Protein AF-A0A933M6B6-F1 (afdb_monomer_lite)

pLDDT: mean 80.37, std 15.97, range [35.81, 98.38]

Foldseek 3Di:
DVVVLVVLVVCLVVLVVVLVVQLVVLVVQLVVLVVQCVPDPDPVSNVVSVVSNVVSVVSNVVSVVSNVVSVVCCVPVVVVDPPPPPPPVPPPPDPDDDDDDDDDDDDDDDDDDDDDDDDDDDDDDDDDDDDDDDDDDDDDDDDDPDDDPDDPPDPPPLLQQEAWDAPDDPDDDPPPFQKDATFRAADVVRHGSDDQFDDQQKWKWKKKWFQFPVVSHIDIAIFTDRGRMDGVVSPDPVVVCCVGGDQQKMKMKIFMWGHPHRVCVRVVNTHTSYDIHDIDIDHDD

Structure (mmCIF, N/CA/C/O backbone):
data_AF-A0A933M6B6-F1
#
_entry.id   AF-A0A933M6B6-F1
#
loop_
_atom_site.group_PDB
_atom_site.id
_atom_site.type_symbol
_atom_site.label_atom_id
_atom_site.label_alt_id
_atom_site.label_comp_id
_atom_site.label_asym_id
_atom_site.label_entity_id
_atom_site.label_seq_id
_atom_site.pdbx_PDB_ins_code
_atom_site.Cartn_x
_atom_site.Cartn_y
_atom_site.Cartn_z
_atom_site.occupancy
_atom_site.B_iso_or_equiv
_atom_site.auth_seq_id
_atom_site.auth_comp_id
_atom_site.auth_asym_id
_atom_site.auth_atom_id
_atom_site.pdbx_PDB_model_num
ATOM 1 N N . MET A 1 1 ? 35.478 -5.345 -21.598 1.00 73.50 1 MET A N 1
ATOM 2 C CA . MET A 1 1 ? 35.636 -4.203 -20.664 1.00 73.50 1 MET A CA 1
ATOM 3 C C . MET A 1 1 ? 35.251 -2.873 -21.314 1.00 73.50 1 MET A C 1
ATOM 5 O O . MET A 1 1 ? 34.474 -2.139 -20.723 1.00 73.50 1 MET A O 1
ATOM 9 N N . THR A 1 2 ? 35.700 -2.587 -22.540 1.00 84.88 2 THR A N 1
ATOM 10 C CA . THR A 1 2 ? 35.354 -1.367 -23.303 1.00 84.88 2 THR A CA 1
ATOM 11 C C . THR A 1 2 ? 33.848 -1.171 -23.528 1.00 84.88 2 THR A C 1
ATOM 13 O O . THR A 1 2 ? 33.350 -0.069 -23.333 1.00 84.88 2 THR A O 1
ATOM 16 N N . ALA A 1 3 ? 33.098 -2.240 -23.828 1.00 87.38 3 ALA A N 1
ATOM 17 C CA . ALA A 1 3 ? 31.638 -2.174 -23.983 1.00 87.38 3 ALA A CA 1
ATOM 18 C C . ALA A 1 3 ? 30.906 -1.683 -22.715 1.00 87.38 3 ALA A C 1
ATOM 20 O O . ALA A 1 3 ? 29.947 -0.923 -22.807 1.00 87.38 3 ALA A O 1
ATOM 21 N N . PHE A 1 4 ? 31.386 -2.065 -21.526 1.00 89.69 4 PHE A N 1
ATOM 22 C CA . PHE A 1 4 ? 30.813 -1.617 -20.254 1.00 89.69 4 PHE A CA 1
ATOM 23 C C . PHE A 1 4 ? 31.083 -0.128 -19.999 1.00 89.69 4 PHE A C 1
ATOM 25 O O . PHE A 1 4 ? 30.182 0.592 -19.584 1.00 89.69 4 PHE A O 1
ATOM 32 N N . LEU A 1 5 ? 32.297 0.350 -20.299 1.00 89.94 5 LEU A N 1
ATOM 33 C CA . LEU A 1 5 ? 32.640 1.773 -20.192 1.00 89.94 5 LEU A CA 1
ATOM 34 C C . LEU A 1 5 ? 31.850 2.625 -21.194 1.00 89.94 5 LEU A C 1
ATOM 36 O O . LEU A 1 5 ? 31.385 3.704 -20.841 1.00 89.94 5 LEU A O 1
ATOM 40 N N . SER A 1 6 ? 31.643 2.115 -22.411 1.00 90.25 6 SER A N 1
ATOM 41 C CA . SER A 1 6 ? 30.799 2.758 -23.423 1.00 90.25 6 SER A CA 1
ATOM 42 C C . SER A 1 6 ? 29.348 2.887 -22.944 1.00 90.25 6 SER A C 1
ATOM 44 O O . SER A 1 6 ? 28.781 3.978 -22.987 1.00 90.25 6 SER A O 1
ATOM 46 N N . ALA A 1 7 ? 28.778 1.818 -22.373 1.00 91.81 7 ALA A N 1
ATOM 47 C CA . ALA A 1 7 ? 27.444 1.860 -21.777 1.00 91.81 7 ALA A CA 1
ATOM 48 C C . ALA A 1 7 ? 27.367 2.839 -20.591 1.00 91.81 7 ALA A C 1
ATOM 50 O O . ALA A 1 7 ? 26.449 3.654 -20.527 1.00 91.81 7 ALA A O 1
ATOM 51 N N . LEU A 1 8 ? 28.343 2.810 -19.676 1.00 92.50 8 LEU A N 1
ATOM 52 C CA . LEU A 1 8 ? 28.397 3.751 -18.554 1.00 92.50 8 LEU A CA 1
ATOM 53 C C . LEU A 1 8 ? 28.450 5.204 -19.022 1.00 92.50 8 LEU A C 1
ATOM 55 O O . LEU A 1 8 ? 27.749 6.035 -18.455 1.00 92.50 8 LEU A O 1
ATOM 59 N N . ASN A 1 9 ? 29.236 5.511 -20.056 1.00 92.06 9 ASN A N 1
ATOM 60 C CA . ASN A 1 9 ? 29.319 6.861 -20.603 1.00 92.06 9 ASN A CA 1
ATOM 61 C C . ASN A 1 9 ? 27.996 7.280 -21.269 1.00 92.06 9 ASN A C 1
ATOM 63 O O . ASN A 1 9 ? 27.486 8.366 -21.001 1.00 92.06 9 ASN A O 1
ATOM 67 N N . ALA A 1 10 ? 27.381 6.389 -22.056 1.00 94.06 10 ALA A N 1
ATOM 68 C CA . ALA A 1 10 ? 26.087 6.637 -22.694 1.00 94.06 10 ALA A CA 1
ATOM 69 C C . ALA A 1 10 ? 24.967 6.928 -21.674 1.00 94.06 10 ALA A C 1
ATOM 71 O O . ALA A 1 10 ? 24.103 7.771 -21.918 1.00 94.06 10 ALA A O 1
ATOM 72 N N . PHE A 1 11 ? 24.999 6.271 -20.510 1.00 96.50 11 PHE A N 1
ATOM 73 C CA . PHE A 1 11 ? 24.016 6.465 -19.440 1.00 96.50 11 PHE A CA 1
ATOM 74 C C . PHE A 1 11 ? 24.463 7.428 -18.331 1.00 96.50 11 PHE A C 1
ATOM 76 O O . PHE A 1 11 ? 23.677 7.689 -17.420 1.00 96.50 11 PHE A O 1
ATOM 83 N N . ALA A 1 12 ? 25.668 8.004 -18.393 1.00 95.38 12 ALA A N 1
ATOM 84 C CA . ALA A 1 12 ? 26.211 8.833 -17.314 1.00 95.38 12 ALA A CA 1
ATOM 85 C C . ALA A 1 12 ? 25.295 10.021 -16.987 1.00 95.38 12 ALA A C 1
ATOM 87 O O . ALA A 1 12 ? 24.984 10.263 -15.821 1.00 95.38 12 ALA A O 1
ATOM 88 N N . ILE A 1 13 ? 24.790 10.710 -18.017 1.00 96.88 13 ILE A N 1
ATOM 89 C CA . ILE A 1 13 ? 23.869 11.841 -17.848 1.00 96.88 13 ILE A CA 1
ATOM 90 C C . ILE A 1 13 ? 22.571 11.428 -17.140 1.00 96.88 13 ILE A C 1
ATOM 92 O O . ILE A 1 13 ? 22.098 12.132 -16.249 1.00 96.88 13 ILE A O 1
ATOM 96 N N . TRP A 1 14 ? 22.030 10.254 -17.475 1.00 97.69 14 TRP A N 1
ATOM 97 C CA . TRP A 1 14 ? 20.815 9.717 -16.863 1.00 97.69 14 TRP A CA 1
ATOM 98 C C . TRP A 1 14 ? 21.043 9.303 -15.413 1.00 97.69 14 TRP A C 1
ATOM 100 O O . TRP A 1 14 ? 20.189 9.557 -14.566 1.00 97.69 14 TRP A O 1
ATOM 110 N N . ILE A 1 15 ? 22.208 8.726 -15.107 1.00 95.75 15 ILE A N 1
ATOM 111 C CA . ILE A 1 15 ? 22.590 8.376 -13.736 1.00 95.75 15 ILE A CA 1
ATOM 112 C C . ILE A 1 15 ? 22.743 9.640 -12.884 1.00 95.75 15 ILE A C 1
ATOM 114 O O . ILE A 1 15 ? 22.260 9.666 -11.754 1.00 95.75 15 ILE A O 1
ATOM 118 N N . TYR A 1 16 ? 23.347 10.708 -13.415 1.00 97.19 16 TYR A N 1
ATOM 119 C CA . TYR A 1 16 ? 23.451 11.977 -12.692 1.00 97.19 16 TYR A CA 1
ATOM 120 C C . TYR A 1 16 ? 22.081 12.608 -12.436 1.00 97.19 16 TYR A C 1
ATOM 122 O O . TYR A 1 16 ? 21.801 12.994 -11.302 1.00 97.19 16 TYR A O 1
ATOM 130 N N . LEU A 1 17 ? 21.201 12.657 -13.442 1.00 97.88 17 LEU A N 1
ATOM 131 C CA . LEU A 1 17 ? 19.835 13.164 -13.266 1.00 97.88 17 LEU A CA 1
ATOM 132 C C . LEU A 1 17 ? 19.050 12.337 -12.239 1.00 97.88 17 LEU A C 1
ATOM 134 O O . LEU A 1 17 ? 18.460 12.901 -11.317 1.00 97.88 17 LEU A O 1
ATOM 138 N N . GLY A 1 18 ? 19.093 11.006 -12.345 1.00 97.62 18 GLY A N 1
ATOM 139 C CA . GLY A 1 18 ? 18.448 10.105 -11.390 1.00 97.62 18 GLY A CA 1
ATOM 140 C C . GLY A 1 18 ? 18.999 10.258 -9.970 1.00 97.62 18 GLY A C 1
ATOM 141 O O . GLY A 1 18 ? 18.231 10.314 -9.011 1.00 97.62 18 GLY A O 1
ATOM 142 N N . GLY A 1 19 ? 20.318 10.405 -9.829 1.00 97.50 19 GLY A N 1
ATOM 143 C CA . GLY A 1 19 ? 20.978 10.628 -8.546 1.00 97.50 19 GLY A CA 1
ATOM 144 C C . GLY A 1 19 ? 20.586 11.956 -7.894 1.00 97.50 19 GLY A C 1
ATOM 145 O O . GLY A 1 19 ? 20.274 11.980 -6.706 1.00 97.50 19 GLY A O 1
ATOM 146 N N . VAL A 1 20 ? 20.516 13.049 -8.663 1.00 98.00 20 VAL A N 1
ATOM 147 C CA . VAL A 1 20 ? 20.046 14.353 -8.158 1.00 98.00 20 VAL A CA 1
ATOM 148 C C . VAL A 1 20 ? 18.591 14.268 -7.695 1.00 98.00 20 VAL A C 1
ATOM 150 O O . VAL A 1 20 ? 18.270 14.742 -6.605 1.00 98.00 20 VAL A O 1
ATOM 153 N N . ILE A 1 21 ? 17.715 13.616 -8.466 1.00 98.06 21 ILE A N 1
ATOM 154 C CA . ILE A 1 21 ? 16.312 13.405 -8.077 1.00 98.06 21 ILE A CA 1
ATOM 155 C C . ILE A 1 21 ? 16.221 12.591 -6.778 1.00 98.06 21 ILE A C 1
ATOM 157 O O . ILE A 1 21 ? 15.484 12.975 -5.868 1.00 98.06 21 ILE A O 1
ATOM 161 N N . ALA A 1 22 ? 16.998 11.511 -6.649 1.00 96.62 22 ALA A N 1
ATOM 162 C CA . ALA A 1 22 ? 17.042 10.697 -5.433 1.00 96.62 22 ALA A CA 1
ATOM 163 C C . ALA A 1 22 ? 17.509 11.504 -4.206 1.00 96.62 22 ALA A C 1
ATOM 165 O O . ALA A 1 22 ? 16.941 11.367 -3.121 1.00 96.62 22 ALA A O 1
ATOM 166 N N . ILE A 1 23 ? 18.495 12.392 -4.378 1.00 98.00 23 ILE A N 1
ATOM 167 C CA . ILE A 1 23 ? 18.968 13.295 -3.319 1.00 98.00 23 ILE A CA 1
ATOM 168 C C . ILE A 1 23 ? 17.868 14.285 -2.913 1.00 98.00 23 ILE A C 1
ATOM 170 O O . ILE A 1 23 ? 17.602 14.436 -1.722 1.00 98.00 23 ILE A O 1
ATOM 174 N N . LEU A 1 24 ? 17.189 14.926 -3.871 1.00 97.62 24 LEU A N 1
ATOM 175 C CA . LEU A 1 24 ? 16.085 15.852 -3.584 1.00 97.62 24 LEU A CA 1
ATOM 176 C C . LEU A 1 24 ? 14.927 15.157 -2.854 1.00 97.62 24 LEU A C 1
ATOM 178 O O . LEU A 1 24 ? 14.370 15.708 -1.902 1.00 97.62 24 LEU A O 1
ATOM 182 N N . PHE A 1 25 ? 14.601 13.928 -3.254 1.00 96.94 25 PHE A N 1
ATOM 183 C CA . PHE A 1 25 ? 13.604 13.106 -2.577 1.00 96.94 25 PHE A CA 1
ATOM 184 C C . PHE A 1 25 ? 14.013 12.781 -1.132 1.00 96.94 25 PHE A C 1
ATOM 186 O O . PHE A 1 25 ? 13.209 12.937 -0.211 1.00 96.94 25 PHE A O 1
ATOM 193 N N . GLY A 1 26 ? 15.277 12.415 -0.908 1.00 95.75 26 GLY A N 1
ATOM 194 C CA . GLY A 1 26 ? 15.816 12.193 0.433 1.00 95.75 26 GLY A CA 1
ATOM 195 C C . GLY A 1 26 ? 15.782 13.449 1.312 1.00 95.75 26 GLY A C 1
ATOM 196 O O . GLY A 1 26 ? 15.386 13.374 2.475 1.00 95.75 26 GLY A O 1
ATOM 197 N N . ILE A 1 27 ? 16.088 14.625 0.751 1.00 97.38 27 ILE A N 1
ATOM 198 C CA . ILE A 1 27 ? 15.971 15.914 1.455 1.00 97.38 27 ILE A CA 1
ATOM 199 C C . ILE A 1 27 ? 14.519 16.174 1.868 1.00 97.38 27 ILE A C 1
ATOM 201 O O . ILE A 1 27 ? 14.267 16.547 3.017 1.00 97.38 27 ILE A O 1
ATOM 205 N N . LYS A 1 28 ? 13.555 15.947 0.965 1.00 97.00 28 LYS A N 1
ATOM 206 C CA . LYS A 1 28 ? 12.127 16.073 1.285 1.00 97.00 28 LYS A CA 1
ATOM 207 C C . LYS A 1 28 ? 11.736 15.150 2.441 1.00 97.00 28 LYS A C 1
ATOM 209 O O . LYS A 1 28 ? 11.159 15.624 3.418 1.00 97.00 28 LYS A O 1
ATOM 214 N N . MET A 1 29 ? 12.104 13.869 2.373 1.00 95.75 29 MET A N 1
ATOM 215 C CA . MET A 1 29 ? 11.833 12.909 3.450 1.00 95.75 29 MET A CA 1
ATOM 216 C C . MET A 1 29 ? 12.451 13.340 4.784 1.00 95.75 29 MET A C 1
ATOM 218 O O . MET A 1 29 ? 11.823 13.194 5.833 1.00 95.75 29 MET A O 1
ATOM 222 N N . LEU A 1 30 ? 13.657 13.909 4.759 1.00 96.44 30 LEU A N 1
ATOM 223 C CA . LEU A 1 30 ? 14.330 14.399 5.957 1.00 96.44 30 LEU A CA 1
ATOM 224 C C . LEU A 1 30 ? 13.602 15.601 6.580 1.00 96.44 30 LEU A C 1
ATOM 226 O O . LEU A 1 30 ? 13.495 15.681 7.805 1.00 96.44 30 LEU A O 1
ATOM 230 N N . PHE A 1 31 ? 13.083 16.526 5.766 1.00 96.44 31 PHE A N 1
ATOM 231 C CA . PHE A 1 31 ? 12.261 17.633 6.262 1.00 96.44 31 PHE A CA 1
ATOM 232 C C . PHE A 1 31 ? 10.947 17.146 6.868 1.00 96.44 31 PHE A C 1
ATOM 234 O O . PHE A 1 31 ? 10.587 17.598 7.957 1.00 96.44 31 PHE A O 1
ATOM 241 N N . ASP A 1 32 ? 10.275 16.200 6.214 1.00 94.12 32 ASP A N 1
ATOM 242 C CA . ASP A 1 32 ? 9.026 15.617 6.705 1.00 94.12 32 ASP A CA 1
ATOM 243 C C . ASP A 1 32 ? 9.258 14.887 8.047 1.00 94.12 32 ASP A C 1
ATOM 245 O O . ASP A 1 32 ? 8.521 15.103 9.012 1.00 94.12 32 ASP A O 1
ATOM 249 N N . ALA A 1 33 ? 10.354 14.127 8.170 1.00 94.69 33 ALA A N 1
ATOM 250 C CA . ALA A 1 33 ? 10.749 13.471 9.418 1.00 94.69 33 ALA A CA 1
ATOM 251 C C . ALA A 1 33 ? 11.093 14.474 10.535 1.00 94.69 33 ALA A C 1
ATOM 253 O O . ALA A 1 33 ? 10.660 14.310 11.676 1.00 94.69 33 ALA A O 1
ATOM 254 N N . ARG A 1 34 ? 11.823 15.555 10.220 1.00 94.69 34 ARG A N 1
ATOM 255 C CA . ARG A 1 34 ? 12.141 16.621 11.189 1.00 94.69 34 ARG A CA 1
ATOM 256 C C . ARG A 1 34 ? 10.902 17.375 11.651 1.00 94.69 34 ARG A C 1
ATOM 258 O O . ARG A 1 34 ? 10.827 17.757 12.817 1.00 94.69 34 ARG A O 1
ATOM 265 N N . ARG A 1 35 ? 9.950 17.617 10.748 1.00 95.06 35 ARG A N 1
ATOM 266 C CA . ARG A 1 35 ? 8.682 18.262 11.087 1.00 95.06 35 ARG A CA 1
ATOM 267 C C . ARG A 1 35 ? 7.877 17.383 12.039 1.00 95.06 35 ARG A C 1
ATOM 269 O O . ARG A 1 35 ? 7.432 17.896 13.058 1.00 95.06 35 ARG A O 1
ATOM 276 N N . ALA A 1 36 ? 7.777 16.085 11.750 1.00 93.31 36 ALA A N 1
ATOM 277 C CA . ALA A 1 36 ? 7.112 15.123 12.625 1.00 93.31 36 ALA A CA 1
ATOM 278 C C . ALA A 1 36 ? 7.775 15.057 14.012 1.00 93.31 36 ALA A C 1
ATOM 280 O O . ALA A 1 36 ? 7.089 15.182 15.018 1.00 93.31 36 ALA A O 1
ATOM 281 N N . ALA A 1 37 ? 9.109 14.983 14.079 1.00 93.81 37 ALA A N 1
ATOM 282 C CA . ALA A 1 37 ? 9.840 14.920 15.347 1.00 93.81 37 ALA A CA 1
ATOM 283 C C . ALA A 1 37 ? 9.630 16.146 16.260 1.00 93.81 37 ALA A C 1
ATOM 285 O O . ALA A 1 37 ? 9.796 16.047 17.471 1.00 93.81 37 ALA A O 1
ATOM 286 N N . ARG A 1 38 ? 9.282 17.317 15.703 1.00 94.38 38 ARG A N 1
ATOM 287 C CA . ARG A 1 38 ? 8.992 18.531 16.491 1.00 94.38 38 ARG A CA 1
ATOM 288 C C . ARG A 1 38 ? 7.588 18.545 17.092 1.00 94.38 38 ARG A C 1
ATOM 290 O O . ARG A 1 38 ? 7.348 19.325 18.007 1.00 94.38 38 ARG A O 1
ATOM 297 N N . THR A 1 39 ? 6.666 17.750 16.558 1.00 95.31 39 THR A N 1
ATOM 298 C CA . THR A 1 39 ? 5.257 17.739 16.980 1.00 95.31 39 THR A CA 1
ATOM 299 C C . THR A 1 39 ? 4.907 16.573 17.902 1.00 95.31 39 THR A C 1
ATOM 301 O O . THR A 1 39 ? 3.807 16.546 18.440 1.00 95.31 39 THR A O 1
ATOM 304 N N . THR A 1 40 ? 5.815 15.617 18.092 1.00 94.25 40 THR A N 1
ATOM 305 C CA . THR A 1 40 ? 5.594 14.421 18.915 1.00 94.25 40 THR A CA 1
ATOM 306 C C . THR A 1 40 ? 6.008 14.666 20.365 1.00 94.25 40 THR A C 1
ATOM 308 O O . THR A 1 40 ? 7.128 15.110 20.614 1.00 94.25 40 THR A O 1
ATOM 311 N N . LEU A 1 41 ? 5.129 14.348 21.320 1.00 94.06 41 LEU A N 1
ATOM 312 C CA . LEU A 1 41 ? 5.410 14.447 22.763 1.00 94.06 41 LEU A CA 1
ATOM 313 C C . LEU A 1 41 ? 5.822 13.104 23.383 1.00 94.06 41 LEU A C 1
ATOM 315 O O . LEU A 1 41 ? 6.362 13.077 24.488 1.00 94.06 41 LEU A O 1
ATOM 319 N N . PHE A 1 42 ? 5.585 11.995 22.680 1.00 95.88 42 PHE A N 1
ATOM 320 C CA . PHE A 1 42 ? 5.896 10.656 23.163 1.00 95.88 42 PHE A CA 1
ATOM 321 C C . PHE A 1 42 ? 7.234 10.161 22.615 1.00 9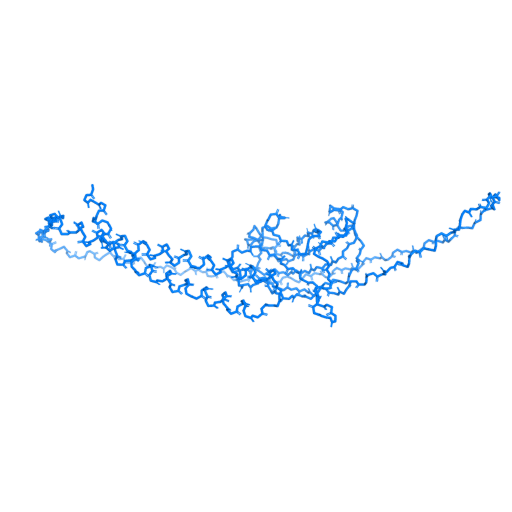5.88 42 PHE A C 1
ATOM 323 O O . PHE A 1 42 ? 7.498 10.222 21.414 1.00 95.88 42 PHE A O 1
ATOM 330 N N . THR A 1 43 ? 8.055 9.584 23.492 1.00 94.75 43 THR A N 1
ATOM 331 C CA . THR A 1 43 ? 9.364 9.016 23.133 1.00 94.75 43 THR A CA 1
ATOM 332 C C . THR A 1 43 ? 9.260 7.937 22.049 1.00 94.75 43 THR A C 1
ATOM 334 O O . THR A 1 43 ? 10.100 7.890 21.157 1.00 94.75 43 THR A O 1
ATOM 337 N N . LEU A 1 44 ? 8.197 7.121 22.059 1.00 94.12 44 LEU A N 1
ATOM 338 C CA . LEU A 1 44 ? 7.967 6.100 21.026 1.00 94.12 44 LEU A CA 1
ATOM 339 C C . LEU A 1 44 ? 7.765 6.699 19.626 1.00 94.12 44 LEU A C 1
ATOM 341 O O . LEU A 1 44 ? 8.252 6.159 18.635 1.00 94.12 44 LEU A O 1
ATOM 345 N N . GLU A 1 45 ? 7.080 7.837 19.525 1.00 88.94 45 GLU A N 1
ATOM 346 C CA . GLU A 1 45 ? 6.895 8.522 18.243 1.00 88.94 45 GLU A CA 1
ATOM 347 C C . GLU A 1 45 ? 8.198 9.180 17.769 1.00 88.94 45 GLU A C 1
ATOM 349 O O . GLU A 1 45 ? 8.482 9.219 16.569 1.00 88.94 45 GLU A O 1
ATOM 354 N N . GLN A 1 46 ? 9.026 9.637 18.713 1.00 91.94 46 GLN A N 1
ATOM 355 C CA . GLN A 1 46 ? 10.349 10.182 18.429 1.00 91.94 46 GLN A CA 1
ATOM 356 C C . GLN A 1 46 ? 11.297 9.115 17.856 1.00 91.94 46 GLN A C 1
ATOM 358 O O . GLN A 1 46 ? 12.032 9.409 16.910 1.00 91.94 46 GLN A O 1
ATOM 363 N N . GLU A 1 47 ? 11.252 7.877 18.362 1.00 92.50 47 GLU A N 1
ATOM 364 C CA . GLU A 1 47 ? 11.998 6.750 17.781 1.00 92.50 47 GLU A CA 1
ATOM 365 C C . GLU A 1 47 ? 11.513 6.409 16.368 1.00 92.50 47 GLU A C 1
ATOM 367 O O . GLU A 1 47 ? 12.313 6.173 15.462 1.00 92.50 47 GLU A O 1
ATOM 372 N N . GLN A 1 48 ? 10.202 6.458 16.121 1.00 93.06 48 GLN A N 1
ATOM 373 C CA . GLN A 1 48 ? 9.694 6.226 14.772 1.00 93.06 48 GLN A CA 1
ATOM 374 C C . GLN A 1 48 ? 10.122 7.338 13.796 1.00 93.06 48 GLN A C 1
ATOM 376 O O . GLN A 1 48 ? 10.424 7.070 12.629 1.00 93.06 48 GLN A O 1
ATOM 381 N N . ALA A 1 49 ? 10.158 8.593 14.249 1.00 91.94 49 ALA A N 1
ATOM 382 C CA . ALA A 1 49 ? 10.629 9.713 13.440 1.00 91.94 49 ALA A CA 1
ATOM 383 C C . ALA A 1 49 ? 12.138 9.622 13.142 1.00 91.94 49 ALA A C 1
ATOM 385 O O . ALA A 1 49 ? 12.561 9.970 12.034 1.00 91.94 49 ALA A O 1
ATOM 386 N N . SER A 1 50 ? 12.943 9.122 14.088 1.00 92.94 50 SER A N 1
ATOM 387 C CA . SER A 1 50 ? 14.385 8.940 13.895 1.00 92.94 50 SER A CA 1
ATOM 388 C C . SER A 1 50 ? 14.700 7.819 12.898 1.00 92.94 50 SER A C 1
ATOM 390 O O . SER A 1 50 ? 15.560 8.020 12.039 1.00 92.94 50 SER A O 1
ATOM 392 N N . ASP A 1 51 ? 13.949 6.709 12.904 1.00 95.62 51 ASP A N 1
ATOM 393 C CA . ASP A 1 51 ? 14.094 5.641 11.899 1.00 95.62 51 ASP A CA 1
ATOM 394 C C . ASP A 1 51 ? 13.828 6.167 10.478 1.00 95.62 51 ASP A C 1
ATOM 396 O O . ASP A 1 51 ? 14.600 5.925 9.546 1.00 95.62 51 ASP A O 1
ATOM 400 N N . ARG A 1 52 ? 12.776 6.981 10.302 1.00 93.50 52 ARG A N 1
ATOM 401 C CA . ARG A 1 52 ? 12.474 7.613 9.004 1.00 93.50 52 ARG A CA 1
ATOM 402 C C . ARG A 1 52 ? 13.588 8.557 8.551 1.00 93.50 52 ARG A C 1
ATOM 404 O O . ARG A 1 52 ? 13.957 8.544 7.376 1.00 93.50 52 ARG A O 1
ATOM 411 N N . ALA A 1 53 ? 14.139 9.352 9.468 1.00 94.62 53 ALA A N 1
ATOM 412 C CA . ALA A 1 53 ? 15.252 10.246 9.165 1.00 94.62 53 ALA A CA 1
ATOM 41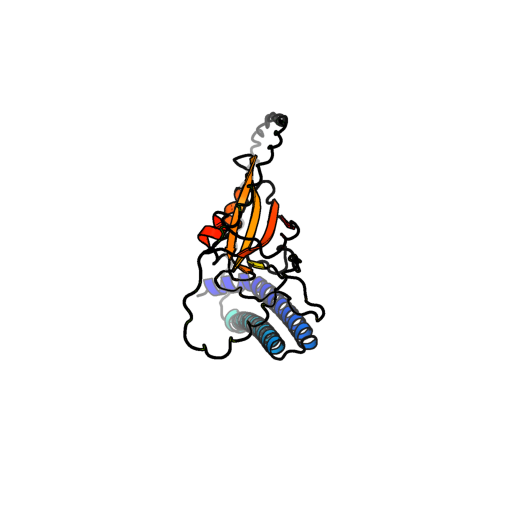3 C C . ALA A 1 53 ? 16.517 9.468 8.764 1.00 94.62 53 ALA A C 1
ATOM 415 O O . ALA A 1 53 ? 17.181 9.842 7.797 1.00 94.62 53 ALA A O 1
ATOM 416 N N . PHE A 1 54 ? 16.823 8.364 9.452 1.00 95.81 54 PHE A N 1
ATOM 417 C CA . PHE A 1 54 ? 17.968 7.515 9.127 1.00 95.81 54 PHE A CA 1
ATOM 418 C C . PHE A 1 54 ? 17.845 6.915 7.722 1.00 95.81 54 PHE A C 1
ATOM 420 O O . PHE A 1 54 ? 18.779 7.017 6.927 1.00 95.81 54 PHE A O 1
ATOM 427 N N . ARG A 1 55 ? 16.670 6.382 7.362 1.00 95.25 55 ARG A N 1
ATOM 428 C CA . ARG A 1 55 ? 16.413 5.868 6.004 1.00 95.25 55 ARG A CA 1
ATOM 429 C C . ARG A 1 55 ? 16.634 6.933 4.929 1.00 95.25 55 ARG A C 1
ATOM 431 O O . ARG A 1 55 ? 17.261 6.643 3.912 1.00 95.25 55 ARG A O 1
ATOM 438 N N . ALA A 1 56 ? 16.171 8.163 5.160 1.00 94.94 56 ALA A N 1
ATOM 439 C CA . ALA A 1 56 ? 16.379 9.272 4.229 1.00 94.94 56 ALA A CA 1
ATOM 440 C C . ALA A 1 56 ? 17.875 9.581 4.026 1.00 94.94 56 ALA A C 1
ATOM 442 O O . ALA A 1 56 ? 18.330 9.724 2.891 1.00 94.94 56 ALA A O 1
ATOM 443 N N . VAL A 1 57 ? 18.655 9.608 5.114 1.00 97.31 57 VAL A N 1
ATOM 444 C CA . VAL A 1 57 ? 20.112 9.816 5.064 1.00 97.31 57 VAL A CA 1
ATOM 445 C C . VAL A 1 57 ? 20.814 8.685 4.310 1.00 97.31 57 VAL A C 1
ATOM 447 O O . VAL A 1 57 ? 21.686 8.960 3.489 1.00 97.31 57 VAL A O 1
ATOM 450 N N . VAL A 1 58 ? 20.416 7.428 4.529 1.00 97.19 58 VAL A N 1
ATOM 451 C CA . VAL A 1 58 ? 20.986 6.271 3.818 1.00 97.19 58 VAL A CA 1
ATOM 452 C C . VAL A 1 58 ? 20.730 6.365 2.312 1.00 97.19 58 VAL A C 1
ATOM 454 O O . VAL A 1 58 ? 21.661 6.172 1.532 1.00 97.19 58 VAL A O 1
ATOM 457 N N . VAL A 1 59 ? 19.511 6.718 1.886 1.00 94.00 59 VAL A N 1
ATOM 458 C CA . VAL A 1 59 ? 19.178 6.889 0.459 1.00 94.00 59 VAL A CA 1
ATOM 459 C C . VAL A 1 59 ? 20.002 8.014 -0.174 1.00 94.00 59 VAL A C 1
ATOM 461 O O . VAL A 1 59 ? 20.586 7.816 -1.240 1.00 94.00 59 VAL A O 1
ATOM 464 N N . MET A 1 60 ? 20.112 9.169 0.493 1.00 97.88 60 MET A N 1
ATOM 465 C CA . MET A 1 60 ? 20.950 10.280 0.019 1.00 97.88 60 MET A CA 1
ATOM 466 C C . MET A 1 60 ? 22.426 9.880 -0.079 1.00 97.88 60 MET A C 1
ATOM 468 O O . MET A 1 60 ? 23.089 10.191 -1.072 1.00 97.88 60 MET A O 1
ATOM 472 N N . GLY A 1 61 ? 22.940 9.179 0.935 1.00 97.69 61 GLY A N 1
ATOM 473 C CA . GLY A 1 61 ? 24.318 8.699 0.976 1.00 97.69 61 GLY A CA 1
ATOM 474 C C . GLY A 1 61 ? 24.615 7.730 -0.163 1.00 97.69 61 GLY A C 1
ATOM 475 O O . GLY A 1 61 ? 25.588 7.923 -0.889 1.00 97.69 61 GLY A O 1
ATOM 476 N N . LEU A 1 62 ? 23.740 6.746 -0.385 1.00 98.06 62 LEU A N 1
ATOM 477 C CA . LEU A 1 62 ? 23.882 5.775 -1.469 1.00 98.06 62 LEU A CA 1
ATOM 478 C C . LEU A 1 62 ? 23.872 6.456 -2.845 1.00 98.06 62 LEU A C 1
ATOM 480 O O . LEU A 1 62 ? 24.753 6.197 -3.663 1.00 98.06 62 LEU A O 1
ATOM 484 N N . ALA A 1 63 ? 22.921 7.364 -3.089 1.00 97.25 63 ALA A N 1
ATOM 485 C CA . ALA A 1 63 ? 22.855 8.119 -4.339 1.00 97.25 63 ALA A CA 1
ATOM 486 C C . ALA A 1 63 ? 24.130 8.949 -4.572 1.00 97.25 63 ALA A C 1
ATOM 488 O O . ALA A 1 63 ? 24.675 8.954 -5.676 1.00 97.25 63 ALA A O 1
ATOM 489 N N . THR A 1 64 ? 24.652 9.586 -3.520 1.00 98.25 64 THR A N 1
ATOM 490 C CA . THR A 1 64 ? 25.899 10.364 -3.580 1.00 98.25 64 THR A CA 1
ATOM 491 C C . THR A 1 64 ? 27.098 9.480 -3.918 1.00 98.25 64 THR A C 1
ATOM 493 O O . THR A 1 64 ? 27.902 9.843 -4.774 1.00 98.25 64 THR A O 1
ATOM 496 N N . VAL A 1 65 ? 27.205 8.300 -3.298 1.00 98.38 65 VAL A N 1
ATOM 497 C CA . VAL A 1 65 ? 28.277 7.331 -3.578 1.00 98.38 65 VAL A CA 1
ATOM 498 C C . VAL A 1 65 ? 28.212 6.838 -5.024 1.00 98.38 65 VAL A C 1
ATOM 500 O O . VAL A 1 65 ? 29.247 6.767 -5.680 1.00 98.38 65 VAL A O 1
ATOM 503 N N . ILE A 1 66 ? 27.017 6.553 -5.551 1.00 97.81 66 ILE A N 1
ATOM 504 C CA . ILE A 1 66 ? 26.840 6.128 -6.949 1.00 97.81 66 ILE A CA 1
ATOM 505 C C . ILE A 1 66 ? 27.285 7.233 -7.915 1.00 97.81 66 ILE A C 1
ATOM 507 O O . ILE A 1 66 ? 28.057 6.965 -8.836 1.00 97.81 66 ILE A O 1
ATOM 511 N N . ILE A 1 67 ? 26.852 8.480 -7.691 1.00 97.94 67 ILE A N 1
ATOM 512 C CA . ILE A 1 67 ? 27.264 9.630 -8.510 1.00 97.94 67 ILE A CA 1
ATOM 513 C C . ILE A 1 67 ? 28.785 9.807 -8.462 1.00 97.94 67 ILE A C 1
ATOM 515 O O . ILE A 1 67 ? 29.419 9.945 -9.508 1.00 97.94 67 ILE A O 1
ATOM 519 N N . ALA A 1 68 ? 29.378 9.759 -7.266 1.00 97.88 68 ALA A N 1
ATOM 520 C CA . ALA A 1 68 ? 30.818 9.900 -7.076 1.00 97.88 68 ALA A CA 1
ATOM 521 C C . ALA A 1 68 ? 31.607 8.771 -7.757 1.00 97.88 68 ALA A C 1
ATOM 523 O O . ALA A 1 68 ? 32.643 9.034 -8.364 1.00 97.88 68 ALA A O 1
ATOM 524 N N . ALA A 1 69 ? 31.109 7.532 -7.711 1.00 97.44 69 ALA A N 1
ATOM 525 C CA . ALA A 1 69 ? 31.732 6.395 -8.378 1.00 97.44 69 ALA A CA 1
ATOM 526 C C . ALA A 1 69 ? 31.728 6.558 -9.906 1.00 97.44 69 ALA A C 1
ATOM 528 O O . ALA A 1 69 ? 32.770 6.394 -10.538 1.00 97.44 69 ALA A O 1
ATOM 529 N N . VAL A 1 70 ? 30.592 6.936 -10.505 1.00 96.75 70 VAL A N 1
ATOM 530 C CA . VAL A 1 70 ? 30.494 7.173 -11.958 1.00 96.75 70 VAL A CA 1
ATOM 531 C C . VAL A 1 70 ? 31.372 8.349 -12.385 1.00 96.75 70 VAL A C 1
ATOM 533 O O . VAL A 1 70 ? 32.102 8.244 -13.371 1.00 96.75 70 VAL A O 1
ATOM 536 N N . ALA A 1 71 ? 31.365 9.441 -11.617 1.00 96.94 71 ALA A N 1
ATOM 537 C CA . ALA A 1 71 ? 32.227 10.591 -11.868 1.00 96.94 71 ALA A CA 1
ATOM 538 C C . ALA A 1 71 ? 33.715 10.221 -11.775 1.00 96.94 71 ALA A C 1
ATOM 540 O O . ALA A 1 71 ? 34.493 10.593 -12.650 1.00 96.94 71 ALA A O 1
ATOM 541 N N . GLY A 1 72 ? 34.103 9.437 -10.765 1.00 96.88 72 GLY A N 1
ATOM 542 C CA . GLY A 1 72 ? 35.467 8.941 -10.598 1.00 96.88 72 GLY A CA 1
ATOM 543 C C . GLY A 1 72 ? 35.906 8.041 -11.753 1.00 96.88 72 GLY A C 1
ATOM 544 O O . GLY A 1 72 ? 36.976 8.251 -12.318 1.00 96.88 72 GLY A O 1
ATOM 545 N N . ILE A 1 73 ? 35.069 7.085 -12.168 1.00 95.62 73 ILE A N 1
ATOM 546 C CA . ILE A 1 73 ? 35.364 6.226 -13.324 1.00 95.62 73 ILE A CA 1
ATOM 547 C C . ILE A 1 73 ? 35.558 7.081 -14.582 1.00 95.62 73 ILE A C 1
ATOM 549 O O . ILE A 1 73 ? 36.555 6.917 -15.280 1.00 95.62 73 ILE A O 1
ATOM 553 N N . ASN A 1 74 ? 34.670 8.038 -14.851 1.00 93.06 74 ASN A N 1
ATOM 554 C CA . ASN A 1 74 ? 34.792 8.905 -16.024 1.00 93.06 74 ASN A CA 1
ATOM 555 C C . ASN A 1 74 ? 36.046 9.794 -15.975 1.00 93.06 74 ASN A C 1
ATOM 557 O O . ASN A 1 74 ? 36.709 9.961 -16.997 1.00 93.06 74 ASN A O 1
ATOM 561 N N . ALA A 1 75 ? 36.407 10.318 -14.801 1.00 95.81 75 ALA A N 1
ATOM 562 C CA . ALA A 1 75 ? 37.565 11.192 -14.632 1.00 95.81 75 ALA A CA 1
ATOM 563 C C . ALA A 1 75 ? 38.908 10.448 -14.734 1.00 95.81 75 ALA A C 1
ATOM 565 O O . ALA A 1 75 ? 39.845 10.962 -15.339 1.00 95.81 75 ALA A O 1
ATOM 566 N N . PHE A 1 76 ? 39.013 9.247 -14.155 1.00 97.00 76 PHE A N 1
ATOM 567 C CA . PHE A 1 76 ? 40.280 8.509 -14.073 1.00 97.00 76 PHE A CA 1
ATOM 568 C C . PHE A 1 76 ? 40.447 7.444 -15.162 1.00 97.00 76 PHE A C 1
ATOM 570 O O . PHE A 1 76 ? 41.567 7.170 -15.588 1.00 97.00 76 PHE A O 1
ATOM 577 N N . VAL A 1 77 ? 39.357 6.830 -15.627 1.00 94.62 77 VAL A N 1
ATOM 578 C CA . VAL A 1 77 ? 39.406 5.780 -16.658 1.00 94.62 77 VAL A CA 1
ATOM 579 C C . VAL A 1 77 ? 39.200 6.374 -18.046 1.00 94.62 77 VAL A C 1
ATOM 581 O O . VAL A 1 77 ? 39.898 5.970 -18.969 1.00 94.62 77 VAL A O 1
ATOM 584 N N . GLY A 1 78 ? 38.309 7.362 -18.188 1.00 90.38 78 GLY A N 1
ATOM 585 C CA . GLY A 1 78 ? 37.968 7.985 -19.472 1.00 90.38 78 GLY A CA 1
ATOM 586 C C . GLY A 1 78 ? 39.180 8.410 -20.316 1.00 90.38 78 GLY A C 1
ATOM 587 O O . GLY A 1 78 ? 39.263 7.986 -21.466 1.00 90.38 78 GLY A O 1
ATOM 588 N N . PRO A 1 79 ? 40.160 9.151 -19.762 1.00 92.69 79 PRO A N 1
ATOM 589 C CA . PRO A 1 79 ? 41.344 9.580 -20.515 1.00 92.69 79 PRO A CA 1
ATOM 590 C C . PRO A 1 79 ? 42.257 8.437 -20.983 1.00 92.69 79 PRO A C 1
ATOM 592 O O . PRO A 1 79 ? 43.021 8.612 -21.926 1.00 92.69 79 PRO A O 1
ATOM 595 N N . ASN A 1 80 ? 42.200 7.279 -20.320 1.00 93.00 80 ASN A N 1
ATOM 596 C CA . ASN A 1 80 ? 43.054 6.125 -20.613 1.00 93.00 80 ASN A CA 1
ATOM 597 C C . ASN A 1 80 ? 42.435 5.167 -21.641 1.00 93.00 80 ASN A C 1
ATOM 599 O O . ASN A 1 80 ? 43.087 4.208 -22.053 1.00 93.00 80 ASN A O 1
ATOM 603 N N . VAL A 1 81 ? 41.181 5.388 -22.043 1.00 90.25 81 VAL A N 1
ATOM 604 C CA . VAL A 1 81 ? 40.523 4.588 -23.078 1.00 90.25 81 VAL A CA 1
ATOM 605 C C . VAL A 1 81 ? 40.853 5.211 -24.437 1.00 90.25 81 VAL A C 1
ATOM 607 O O . VAL A 1 81 ? 40.481 6.363 -24.666 1.00 90.25 81 VAL A O 1
ATOM 610 N N . PRO A 1 82 ? 41.531 4.487 -25.352 1.00 89.75 82 PRO A N 1
ATOM 611 C CA . PRO A 1 82 ? 41.731 4.959 -26.716 1.00 89.75 82 PRO A CA 1
ATOM 612 C C . PRO A 1 82 ? 40.381 5.322 -27.330 1.00 89.75 82 PRO A C 1
ATOM 614 O O . PRO A 1 82 ? 39.417 4.566 -27.172 1.00 89.75 82 PRO A O 1
ATOM 617 N N . ALA A 1 83 ? 40.302 6.473 -28.004 1.00 82.75 83 ALA A N 1
ATOM 618 C CA . ALA A 1 83 ? 39.090 6.862 -28.711 1.00 82.75 83 ALA A CA 1
ATOM 619 C C . ALA A 1 83 ? 38.673 5.701 -29.623 1.00 82.75 83 ALA A C 1
ATOM 621 O O . ALA A 1 83 ? 39.487 5.223 -30.414 1.00 82.75 83 ALA A O 1
ATOM 622 N N . GLN A 1 84 ? 37.438 5.209 -29.472 1.00 79.25 84 GLN A N 1
ATOM 623 C CA . GLN A 1 84 ? 36.918 4.252 -30.441 1.00 79.25 84 GLN A CA 1
ATOM 624 C C . GLN A 1 84 ? 36.953 4.951 -31.793 1.00 79.25 84 GLN A C 1
ATOM 626 O O . GLN A 1 84 ? 36.451 6.069 -31.911 1.00 79.25 84 GLN A O 1
ATOM 631 N N . GLU A 1 85 ? 37.581 4.311 -32.777 1.00 82.19 85 GLU A N 1
ATOM 632 C CA . GLU A 1 85 ? 37.450 4.717 -34.166 1.00 82.19 85 GLU A CA 1
ATOM 633 C C . GLU A 1 85 ? 35.952 4.722 -34.454 1.00 82.19 85 GLU A C 1
ATOM 635 O O . GLU A 1 85 ? 35.299 3.678 -34.482 1.00 82.19 85 GLU A O 1
ATOM 640 N N . SER A 1 86 ? 35.371 5.918 -34.516 1.00 70.44 86 SER A N 1
ATOM 641 C CA . SER A 1 86 ? 34.006 6.087 -34.966 1.00 70.44 86 SER A CA 1
ATOM 642 C C . SER A 1 86 ? 33.992 5.485 -36.360 1.00 70.44 86 SER A C 1
ATOM 644 O O . SER A 1 86 ? 34.675 6.022 -37.233 1.00 70.44 86 SER A O 1
ATOM 646 N N . ASP A 1 87 ? 33.254 4.392 -36.567 1.00 68.56 87 ASP A N 1
ATOM 647 C CA . ASP A 1 87 ? 32.883 3.952 -37.907 1.00 68.56 87 ASP A CA 1
ATOM 648 C C . ASP A 1 87 ? 32.089 5.110 -38.513 1.00 68.56 87 ASP A C 1
ATOM 650 O O . ASP A 1 87 ? 30.869 5.229 -38.365 1.00 68.56 87 ASP A O 1
ATOM 654 N N . THR A 1 88 ? 32.804 6.049 -39.125 1.00 69.56 88 THR A N 1
ATOM 655 C CA . THR A 1 88 ? 32.245 7.070 -39.981 1.00 69.56 88 THR A CA 1
ATOM 656 C C . THR A 1 88 ? 31.703 6.301 -41.163 1.00 69.56 88 THR A C 1
ATOM 658 O O . THR A 1 88 ? 32.402 6.057 -42.144 1.00 69.56 88 THR A O 1
ATOM 661 N N . LEU A 1 89 ? 30.447 5.861 -41.027 1.00 66.31 89 LEU A N 1
ATOM 662 C CA . LEU A 1 89 ? 29.653 5.325 -42.115 1.00 66.31 89 LEU A CA 1
ATOM 663 C C . LEU A 1 89 ? 29.783 6.335 -43.242 1.00 66.31 89 LEU A C 1
ATOM 665 O O . LEU A 1 89 ? 29.205 7.423 -43.200 1.00 66.31 89 LEU A O 1
ATOM 669 N N . THR A 1 90 ? 30.628 6.001 -44.212 1.00 78.94 90 THR A N 1
ATOM 670 C CA . THR A 1 90 ? 30.780 6.808 -45.407 1.00 78.94 90 THR A CA 1
ATOM 671 C C . THR A 1 90 ? 29.381 6.827 -46.002 1.00 78.94 90 THR A C 1
ATOM 673 O O . THR A 1 90 ? 28.833 5.737 -46.203 1.00 78.94 90 THR A O 1
ATOM 676 N N . PRO A 1 91 ? 28.744 8.003 -46.165 1.00 70.25 91 PRO A N 1
ATOM 677 C CA . PRO A 1 91 ? 27.350 8.073 -46.562 1.00 70.25 91 PRO A CA 1
ATOM 678 C C . PRO A 1 91 ? 27.204 7.309 -47.871 1.00 70.25 91 PRO A C 1
ATOM 680 O O . PRO A 1 91 ? 27.639 7.756 -48.930 1.00 70.25 91 PRO A O 1
ATOM 683 N N . THR A 1 92 ? 26.657 6.099 -47.775 1.00 76.06 92 THR A N 1
ATOM 684 C CA . THR A 1 92 ? 26.377 5.280 -48.941 1.00 76.06 92 THR A CA 1
ATOM 685 C C . THR A 1 92 ? 25.226 5.992 -49.612 1.00 76.06 92 THR A C 1
ATOM 687 O O . THR A 1 92 ? 24.150 6.097 -49.026 1.00 76.06 92 THR A O 1
ATOM 690 N N . ALA A 1 93 ? 25.485 6.576 -50.781 1.00 72.50 93 ALA A N 1
ATOM 691 C CA . ALA A 1 93 ? 24.474 7.257 -51.569 1.00 72.50 93 ALA A CA 1
ATOM 692 C C . ALA A 1 93 ? 23.350 6.257 -51.858 1.00 72.50 93 ALA A C 1
ATOM 694 O O . ALA A 1 93 ? 23.472 5.401 -52.732 1.00 72.50 93 ALA A O 1
ATOM 695 N N . VAL A 1 94 ? 22.281 6.320 -51.067 1.00 69.81 94 VAL A N 1
ATOM 696 C CA . VAL A 1 94 ? 21.107 5.486 -51.281 1.00 69.81 94 VAL A CA 1
ATOM 697 C C . VAL A 1 94 ? 20.428 6.047 -52.528 1.00 69.81 94 VAL A C 1
ATOM 699 O O . VAL A 1 94 ? 20.072 7.230 -52.527 1.00 69.81 94 VAL A O 1
ATOM 702 N N . PRO A 1 95 ? 20.281 5.270 -53.615 1.00 71.56 95 PRO A N 1
ATOM 703 C CA . PRO A 1 95 ? 19.570 5.744 -54.789 1.00 71.56 95 PRO A CA 1
ATOM 704 C C . PRO A 1 95 ? 18.142 6.107 -54.378 1.00 71.56 95 PRO A C 1
ATOM 706 O O . PRO A 1 95 ? 17.428 5.300 -53.778 1.00 71.56 95 PRO A O 1
ATOM 709 N N . TYR A 1 96 ? 17.749 7.347 -54.673 1.00 74.69 96 TYR A N 1
ATOM 710 C CA . TYR A 1 96 ? 16.408 7.854 -54.417 1.00 74.69 96 TYR A CA 1
ATOM 711 C C . TYR A 1 96 ? 15.397 6.966 -55.147 1.00 74.69 96 TYR A C 1
ATOM 713 O O . TYR A 1 96 ? 15.279 7.007 -56.372 1.00 74.69 96 TYR A O 1
ATOM 721 N N . THR A 1 97 ? 14.690 6.135 -54.387 1.00 74.12 97 THR A N 1
ATOM 722 C CA . THR A 1 97 ? 13.541 5.380 -54.875 1.00 74.12 97 THR A CA 1
ATOM 723 C C . THR A 1 97 ? 12.293 6.184 -54.516 1.00 74.12 97 THR A C 1
ATOM 725 O O . THR A 1 97 ? 12.068 6.460 -53.335 1.00 74.12 97 THR A O 1
ATOM 728 N N . PRO A 1 98 ? 11.507 6.640 -55.509 1.00 76.69 98 PRO A N 1
ATOM 729 C CA . PRO A 1 98 ? 10.307 7.413 -55.236 1.00 76.69 98 PRO A CA 1
ATOM 730 C C . PRO A 1 98 ? 9.330 6.565 -54.405 1.00 76.69 98 PRO A C 1
ATOM 732 O O . PRO A 1 98 ? 9.166 5.374 -54.688 1.00 76.69 98 PRO A O 1
ATOM 735 N N . PRO A 1 99 ? 8.691 7.144 -53.374 1.00 73.44 99 PRO A N 1
ATOM 736 C CA . PRO A 1 99 ? 7.776 6.407 -52.517 1.00 73.44 99 PRO A CA 1
ATOM 737 C C . PRO A 1 99 ? 6.599 5.878 -53.342 1.00 73.44 99 PRO A C 1
ATOM 739 O O . PRO A 1 99 ? 5.888 6.639 -53.999 1.00 73.44 99 PRO A O 1
ATOM 742 N N . VAL A 1 100 ? 6.385 4.562 -53.300 1.00 79.25 100 VAL A N 1
ATOM 743 C CA . VAL A 1 100 ? 5.189 3.934 -53.867 1.00 79.25 100 VAL A CA 1
ATOM 744 C C . VAL A 1 100 ? 4.011 4.316 -52.975 1.00 79.25 100 VAL A C 1
ATOM 746 O O . VAL A 1 100 ? 3.928 3.899 -51.821 1.00 79.25 100 VAL A O 1
ATOM 749 N N . ILE A 1 101 ? 3.107 5.138 -53.503 1.00 64.88 101 ILE A N 1
ATOM 750 C CA . ILE A 1 101 ? 1.856 5.504 -52.837 1.00 64.88 101 ILE A CA 1
ATOM 751 C C . ILE A 1 101 ? 0.933 4.284 -52.914 1.00 64.88 101 ILE A C 1
ATOM 753 O O . ILE A 1 101 ? 0.316 4.033 -53.949 1.00 64.88 101 ILE A O 1
ATOM 757 N N . LEU A 1 102 ? 0.860 3.495 -51.840 1.00 73.88 102 LEU A N 1
ATOM 758 C CA . LEU A 1 102 ? -0.181 2.477 -51.712 1.00 73.88 102 LEU A CA 1
ATOM 759 C C . LEU A 1 102 ? -1.506 3.160 -51.329 1.00 73.88 102 LEU A C 1
ATOM 761 O O . LEU A 1 102 ? -1.503 4.041 -50.467 1.00 73.88 102 LEU A O 1
ATOM 765 N N . PRO A 1 103 ? -2.640 2.769 -51.938 1.00 70.06 103 PRO A N 1
ATOM 766 C CA . PRO A 1 103 ? -3.943 3.314 -51.583 1.00 70.06 103 PRO A CA 1
ATOM 767 C C . PRO A 1 103 ? -4.287 2.961 -50.132 1.00 70.06 103 PRO A C 1
ATOM 769 O O . PRO A 1 103 ? -4.341 1.792 -49.751 1.00 70.06 103 PRO A O 1
ATOM 772 N N . THR A 1 104 ? -4.518 3.993 -49.322 1.00 75.38 104 THR A N 1
ATOM 773 C CA . THR A 1 104 ? -4.945 3.864 -47.927 1.00 75.38 104 THR A CA 1
ATOM 774 C C . THR A 1 104 ? -6.302 3.153 -47.864 1.00 75.38 104 THR A C 1
ATOM 776 O O . THR A 1 104 ? -7.250 3.620 -48.502 1.00 75.38 104 THR A O 1
ATOM 779 N N . PRO A 1 105 ? -6.441 2.051 -47.104 1.00 71.06 105 PRO A N 1
ATOM 780 C CA . PRO A 1 105 ? -7.715 1.359 -46.967 1.00 71.06 105 PRO A CA 1
ATOM 781 C C . PRO A 1 105 ? -8.744 2.275 -46.295 1.00 71.06 105 PRO A C 1
ATOM 783 O O . PRO A 1 105 ? -8.537 2.773 -45.187 1.00 71.06 105 PRO A O 1
ATOM 786 N N . THR A 1 106 ? -9.859 2.510 -46.986 1.00 73.81 106 THR A N 1
ATOM 787 C CA . THR A 1 106 ? -11.000 3.274 -46.479 1.00 73.81 106 THR A CA 1
ATOM 788 C C . THR A 1 106 ? -11.626 2.517 -45.309 1.00 73.81 106 THR A C 1
ATOM 790 O O . THR A 1 106 ? -12.118 1.403 -45.478 1.00 73.81 106 THR A O 1
ATOM 793 N N . GLN A 1 107 ? -11.590 3.102 -44.111 1.00 60.94 107 GLN A N 1
ATOM 794 C CA . GLN A 1 107 ? -12.221 2.506 -42.935 1.00 60.94 107 GLN A CA 1
ATOM 795 C C . GLN A 1 107 ? -13.749 2.566 -43.083 1.00 60.94 107 GLN A C 1
ATOM 797 O O . GLN A 1 107 ? -14.316 3.645 -43.257 1.00 60.94 107 GLN A O 1
ATOM 802 N N . LEU A 1 108 ? -14.413 1.405 -43.038 1.00 72.31 108 LEU A N 1
ATOM 803 C CA . LEU A 1 108 ? -15.874 1.319 -42.987 1.00 72.31 108 LEU A CA 1
ATOM 804 C C . LEU A 1 108 ? -16.380 1.803 -41.613 1.00 72.31 108 LEU A C 1
ATOM 806 O O . LEU A 1 108 ? -15.778 1.456 -40.595 1.00 72.31 108 LEU A O 1
ATOM 810 N N . PRO A 1 109 ? -17.495 2.550 -41.550 1.00 68.38 109 PRO A N 1
ATOM 811 C CA . PRO A 1 109 ? -18.088 2.969 -40.287 1.00 68.38 109 PRO A CA 1
ATOM 812 C C . PRO A 1 109 ? -18.671 1.769 -39.525 1.00 68.38 109 PRO A C 1
ATOM 814 O O . PRO A 1 109 ? -19.562 1.070 -40.009 1.00 68.38 109 PRO A O 1
ATOM 817 N N . THR A 1 110 ? -18.175 1.549 -38.309 1.00 72.44 110 THR A N 1
ATOM 818 C CA . THR A 1 110 ? -18.689 0.541 -37.373 1.00 72.44 110 THR A CA 1
ATOM 819 C C . THR A 1 110 ? -19.989 1.036 -36.738 1.00 72.44 110 THR A C 1
ATOM 821 O O . THR A 1 110 ? -20.006 2.071 -36.073 1.00 72.44 110 THR A O 1
ATOM 824 N N . LEU A 1 111 ? -21.083 0.292 -36.928 1.00 63.75 111 LEU A N 1
ATOM 825 C CA . LEU A 1 111 ? -22.384 0.580 -36.318 1.00 63.75 111 LEU A CA 1
ATOM 826 C C . LEU A 1 111 ? -22.310 0.438 -34.790 1.00 63.75 111 LEU A C 1
ATOM 828 O O . LEU A 1 111 ? -21.953 -0.618 -34.268 1.00 63.75 111 LEU A O 1
ATOM 832 N N . THR A 1 112 ? -22.655 1.508 -34.076 1.00 71.94 112 THR A N 1
ATOM 833 C CA . THR A 1 112 ? -22.709 1.549 -32.610 1.00 71.94 112 THR A CA 1
ATOM 834 C C . THR A 1 112 ? -23.992 0.868 -32.108 1.00 71.94 112 THR A C 1
ATOM 836 O O . THR A 1 112 ? -25.082 1.286 -32.504 1.00 71.94 112 THR A O 1
ATOM 839 N N . PRO A 1 113 ? -23.915 -0.167 -31.251 1.00 66.69 113 PRO A N 1
ATOM 840 C CA . PRO A 1 113 ? -25.103 -0.803 -30.685 1.00 66.69 113 PRO A CA 1
ATOM 841 C C . PRO A 1 113 ? -25.806 0.106 -29.665 1.00 66.69 113 PRO A C 1
ATOM 843 O O . PRO A 1 113 ? -25.158 0.818 -28.896 1.00 66.69 113 PRO A O 1
ATOM 846 N N . LEU A 1 114 ? -27.145 0.072 -29.661 1.00 71.00 114 LEU A N 1
ATOM 847 C CA . LEU A 1 114 ? -27.978 0.824 -28.717 1.00 71.00 114 LEU A CA 1
ATOM 848 C C . LEU A 1 114 ? -27.843 0.283 -27.278 1.00 71.00 114 LEU A C 1
ATOM 850 O O . LEU A 1 114 ? -27.720 -0.930 -27.089 1.00 71.00 114 LEU A O 1
ATOM 854 N N . PRO A 1 115 ? -27.927 1.160 -26.260 1.00 72.94 115 PRO A N 1
ATOM 855 C CA . PRO A 1 115 ? -27.861 0.763 -24.859 1.00 72.94 115 PRO A CA 1
ATOM 856 C C . PRO A 1 115 ? -29.110 -0.029 -24.423 1.00 72.94 115 PRO A C 1
ATOM 858 O O . PRO A 1 115 ? -30.224 0.292 -24.848 1.00 72.94 115 PRO A O 1
ATOM 861 N N . PRO A 1 116 ? -28.955 -1.047 -23.554 1.00 71.94 116 PRO A N 1
ATOM 862 C CA . PRO A 1 116 ? -30.071 -1.846 -23.062 1.00 71.94 116 PRO A CA 1
ATOM 863 C C . PRO A 1 116 ? -30.964 -1.055 -22.093 1.00 71.94 116 PRO A C 1
ATOM 865 O O . PRO A 1 116 ? -30.494 -0.346 -21.204 1.00 71.94 116 PRO A O 1
ATOM 868 N N . THR A 1 117 ? -32.277 -1.206 -22.264 1.00 70.88 117 THR A N 1
ATOM 869 C CA . THR A 1 117 ? -33.324 -0.617 -21.419 1.00 70.88 117 THR A CA 1
ATOM 870 C C . THR A 1 117 ? -33.330 -1.253 -20.025 1.00 70.88 117 THR A C 1
ATOM 872 O O . THR A 1 117 ? -33.373 -2.476 -19.897 1.00 70.88 117 THR A O 1
ATOM 875 N N . ALA A 1 118 ? -33.304 -0.429 -18.973 1.00 58.53 118 ALA A N 1
ATOM 876 C CA . ALA A 1 118 ? -33.310 -0.890 -17.586 1.00 58.53 118 ALA A CA 1
ATOM 877 C C . ALA A 1 118 ? -34.659 -1.521 -17.189 1.00 58.53 118 ALA A C 1
ATOM 879 O O . ALA A 1 118 ? -35.723 -0.941 -17.410 1.00 58.53 118 ALA A O 1
ATOM 880 N N . VAL A 1 119 ? -34.598 -2.699 -16.564 1.00 69.62 119 VAL A N 1
ATOM 881 C CA . VAL A 1 119 ? -35.747 -3.419 -15.994 1.00 69.62 119 VAL A CA 1
ATOM 882 C C . VAL A 1 119 ? -35.893 -3.040 -14.509 1.00 69.62 119 VAL A C 1
ATOM 884 O O . VAL A 1 119 ? -34.889 -3.026 -13.797 1.00 69.62 119 VAL A O 1
ATOM 887 N N . PRO A 1 120 ? -37.103 -2.734 -14.005 1.00 64.19 120 PRO A N 1
ATOM 888 C CA . PRO A 1 120 ? -37.309 -2.391 -12.598 1.00 64.19 120 PRO A CA 1
ATOM 889 C C . PRO A 1 120 ? -37.223 -3.622 -11.676 1.00 64.19 120 PRO A C 1
ATOM 891 O O . PRO A 1 120 ? -37.948 -4.602 -11.849 1.00 64.19 120 PRO A O 1
ATOM 894 N N . THR A 1 121 ? -36.364 -3.546 -10.656 1.00 63.12 121 THR A N 1
ATOM 895 C CA . THR A 1 121 ? -36.174 -4.592 -9.635 1.00 63.12 121 THR A CA 1
ATOM 896 C C . THR A 1 121 ? -37.191 -4.453 -8.496 1.00 63.12 121 THR A C 1
ATOM 898 O O . THR A 1 121 ? -37.348 -3.380 -7.913 1.00 63.12 121 THR A O 1
ATOM 901 N N . GLN A 1 122 ? -37.877 -5.553 -8.166 1.00 53.59 122 GLN A N 1
ATOM 902 C CA . GLN A 1 122 ? -38.875 -5.629 -7.093 1.00 53.59 122 GLN A CA 1
ATOM 903 C C . GLN A 1 122 ? -38.259 -5.542 -5.683 1.00 53.59 122 GLN A C 1
ATOM 905 O O . GLN A 1 122 ? -37.159 -6.023 -5.417 1.00 53.59 122 GLN A O 1
ATOM 910 N N . LYS A 1 123 ? -39.027 -4.942 -4.768 1.00 59.50 123 LYS A N 1
ATOM 911 C CA . LYS A 1 123 ? -38.725 -4.707 -3.349 1.00 59.50 123 LYS A CA 1
ATOM 912 C C . LYS A 1 123 ? -38.989 -5.974 -2.508 1.00 59.50 123 LYS A C 1
ATOM 914 O O . LYS A 1 123 ? -40.118 -6.458 -2.546 1.00 59.50 123 LYS A O 1
ATOM 919 N N . PRO A 1 124 ? -38.030 -6.487 -1.712 1.00 59.97 124 PRO A N 1
ATOM 920 C CA . PRO A 1 124 ? -38.287 -7.633 -0.839 1.00 59.97 124 PRO A CA 1
ATOM 921 C C . PRO A 1 124 ? -39.107 -7.267 0.409 1.00 59.97 124 PRO A C 1
ATOM 923 O O . PRO A 1 124 ? -38.857 -6.255 1.068 1.00 59.97 124 PRO A O 1
ATOM 926 N N . THR A 1 125 ? -40.071 -8.136 0.714 1.00 55.47 125 THR A N 1
ATOM 927 C CA . THR A 1 125 ? -40.982 -8.154 1.870 1.00 55.47 125 THR A CA 1
ATOM 928 C C . THR A 1 125 ? -40.263 -8.608 3.148 1.00 55.47 125 THR A C 1
ATOM 930 O O . THR A 1 125 ? -39.419 -9.498 3.099 1.00 55.47 125 THR A O 1
ATOM 933 N N . GLY A 1 126 ? -40.591 -7.983 4.285 1.00 51.44 126 GLY A N 1
ATOM 934 C CA . GLY A 1 126 ? -39.953 -8.209 5.588 1.00 51.44 126 GLY A CA 1
ATOM 935 C C . GLY A 1 126 ? -40.297 -9.544 6.259 1.00 51.44 126 GLY A C 1
ATOM 936 O O . GLY A 1 126 ? -41.375 -10.102 6.054 1.00 51.44 126 GLY A O 1
ATOM 937 N N . THR A 1 127 ? -39.372 -10.020 7.094 1.00 50.59 127 THR A N 1
ATOM 938 C CA . THR A 1 127 ? -39.466 -11.284 7.838 1.00 50.59 127 THR A CA 1
ATOM 939 C C . THR A 1 127 ? -39.781 -11.040 9.319 1.00 50.59 127 THR A C 1
ATOM 941 O O . THR A 1 127 ? -39.373 -10.042 9.909 1.00 50.59 127 THR A O 1
ATOM 944 N N . VAL A 1 128 ? -40.548 -11.976 9.877 1.00 51.88 128 VAL A N 1
ATOM 945 C CA . VAL A 1 128 ? -41.288 -11.962 11.147 1.00 51.88 128 VAL A CA 1
ATOM 946 C C . VAL A 1 128 ? -40.395 -12.103 12.392 1.00 51.88 128 VAL A C 1
ATOM 948 O O . VAL A 1 128 ? -39.413 -12.839 12.395 1.00 51.88 128 VAL A O 1
ATOM 951 N N . GLN A 1 129 ? -40.797 -11.414 13.463 1.00 57.12 129 GLN A N 1
ATOM 952 C CA . GLN A 1 129 ? -40.226 -11.415 14.815 1.00 57.12 129 GLN A CA 1
ATOM 953 C C . GLN A 1 129 ? -40.726 -12.617 15.648 1.00 57.12 129 GLN A C 1
ATOM 955 O O . GLN A 1 129 ? -41.939 -12.827 15.702 1.00 57.12 129 GLN A O 1
ATOM 960 N N . PRO A 1 130 ? -39.857 -13.382 16.342 1.00 58.72 130 PRO A N 1
ATOM 961 C CA . PRO A 1 130 ? -40.306 -14.440 17.242 1.00 58.72 130 PRO A CA 1
ATOM 962 C C . PRO A 1 130 ? -40.674 -13.934 18.650 1.00 58.72 130 PRO A C 1
ATOM 964 O O . PRO A 1 130 ? -40.089 -12.998 19.196 1.00 58.72 130 PRO A O 1
ATOM 967 N N . THR A 1 131 ? -41.686 -14.603 19.203 1.00 59.19 131 THR A N 1
ATOM 968 C CA . THR A 1 131 ? -42.385 -14.405 20.481 1.00 59.19 131 THR A CA 1
ATOM 969 C C . THR A 1 131 ? -41.562 -14.868 21.703 1.00 59.19 131 THR A C 1
ATOM 971 O O . THR A 1 131 ? -40.904 -15.904 21.615 1.00 59.19 131 THR A O 1
ATOM 974 N N . PRO A 1 132 ? -41.625 -14.183 22.866 1.00 56.59 132 PRO A N 1
ATOM 975 C CA . PRO A 1 132 ? -41.008 -14.651 24.115 1.00 56.59 132 PRO A CA 1
ATOM 976 C C . PRO A 1 132 ? -41.754 -15.838 24.752 1.00 56.59 132 PRO A C 1
ATOM 978 O O . PRO A 1 132 ? -42.984 -15.845 24.806 1.00 56.59 132 PRO A O 1
ATOM 981 N N . ALA A 1 133 ? -41.010 -16.810 25.290 1.00 55.44 133 ALA A N 1
ATOM 982 C CA . ALA A 1 133 ? -41.545 -17.931 26.066 1.00 55.44 133 ALA A CA 1
ATOM 983 C C . ALA A 1 133 ? -41.739 -17.578 27.559 1.00 55.44 133 ALA A C 1
ATOM 985 O O . ALA A 1 133 ? -40.992 -16.784 28.129 1.00 55.44 133 ALA A O 1
ATOM 986 N N . ALA A 1 134 ? -42.763 -18.187 28.164 1.00 60.28 134 ALA A N 1
ATOM 987 C CA . ALA A 1 134 ? -43.261 -17.970 29.525 1.00 60.28 134 ALA A CA 1
ATOM 988 C C . ALA A 1 134 ? -42.335 -18.509 30.647 1.00 60.28 134 ALA A C 1
ATOM 990 O O . ALA A 1 134 ? -41.517 -19.397 30.396 1.00 60.28 134 ALA A O 1
ATOM 991 N N . PRO A 1 135 ? -42.483 -18.023 31.899 1.00 61.91 135 PRO A N 1
ATOM 992 C CA . PRO A 1 135 ? -41.686 -18.467 33.041 1.00 61.91 135 PRO A CA 1
ATOM 993 C C . PRO A 1 135 ? -42.225 -19.770 33.652 1.00 61.91 135 PRO A C 1
ATOM 995 O O . PRO A 1 135 ? -43.432 -19.948 33.807 1.00 61.91 135 PRO A O 1
ATOM 998 N N . VAL A 1 136 ? -41.316 -20.662 34.049 1.00 58.81 136 VAL A N 1
ATOM 999 C CA . VAL A 1 136 ? -41.624 -21.910 34.767 1.00 58.81 136 VAL A CA 1
ATOM 1000 C C . VAL A 1 136 ? -41.477 -21.706 36.276 1.00 58.81 136 VAL A C 1
ATOM 1002 O O . VAL A 1 136 ? -40.485 -21.156 36.751 1.00 58.81 136 VAL A O 1
ATOM 1005 N N . THR A 1 137 ? -42.481 -22.157 37.027 1.00 58.84 137 THR A N 1
ATOM 1006 C CA . THR 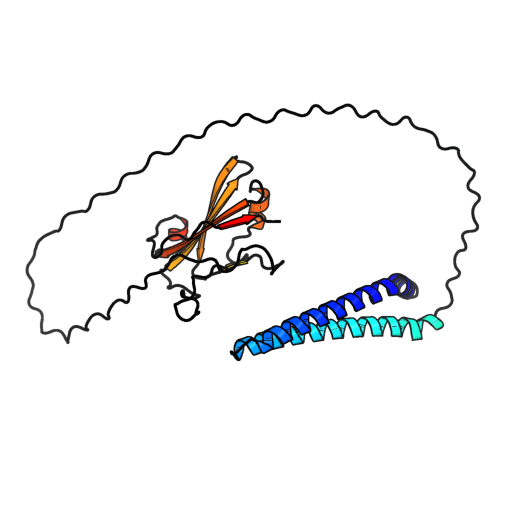A 1 137 ? -42.590 -22.073 38.489 1.00 58.84 137 THR A CA 1
ATOM 1007 C C . THR A 1 137 ? -42.164 -23.387 39.162 1.00 58.84 137 THR A C 1
ATOM 1009 O O . THR A 1 137 ? -42.725 -24.430 38.853 1.00 58.84 137 THR A O 1
ATOM 1012 N N . GLY A 1 138 ? -41.260 -23.293 40.148 1.00 54.41 138 GLY A N 1
ATOM 1013 C CA . GLY A 1 138 ? -41.327 -24.011 41.437 1.00 54.41 138 GLY A CA 1
ATOM 1014 C C . GLY A 1 138 ? -40.651 -25.386 41.609 1.00 54.41 138 GLY A C 1
ATOM 1015 O O . GLY A 1 138 ? -41.073 -26.368 41.014 1.00 54.41 138 GLY A O 1
ATOM 1016 N N . ALA A 1 139 ? -39.721 -25.472 42.575 1.00 55.84 139 ALA A N 1
ATOM 1017 C CA . ALA A 1 139 ? -39.585 -26.573 43.549 1.00 55.84 139 ALA A CA 1
ATOM 1018 C C . ALA A 1 139 ? -38.737 -26.110 44.766 1.00 55.84 139 ALA A C 1
ATOM 1020 O O . ALA A 1 139 ? -37.871 -25.249 44.589 1.00 55.84 139 ALA A O 1
ATOM 1021 N N . PRO A 1 140 ? -38.978 -26.621 45.995 1.00 58.62 140 PRO A N 1
ATOM 1022 C CA . PRO A 1 140 ? -38.369 -26.102 47.215 1.00 58.62 140 PRO A CA 1
ATOM 1023 C C . PRO A 1 140 ? -36.975 -26.667 47.518 1.00 58.62 140 PRO A C 1
ATOM 1025 O O . PRO A 1 140 ? -36.592 -27.771 47.138 1.00 58.62 140 PRO A O 1
ATOM 1028 N N . GLN A 1 141 ? -36.248 -25.827 48.242 1.00 54.81 141 GLN A N 1
ATOM 1029 C CA . GLN A 1 141 ? -34.830 -25.830 48.573 1.00 54.81 141 GLN A CA 1
ATOM 1030 C C . GLN A 1 141 ? -34.460 -26.813 49.704 1.00 54.81 141 GLN A C 1
ATOM 1032 O O . GLN A 1 141 ? -35.079 -26.766 50.767 1.00 54.81 141 GLN A O 1
ATOM 1037 N N . PRO A 1 142 ? -33.395 -27.625 49.553 1.00 57.44 142 PRO A N 1
ATOM 1038 C CA . PRO A 1 142 ? -32.687 -28.232 50.677 1.00 57.44 142 PRO A CA 1
ATOM 1039 C C . PRO A 1 142 ? -31.778 -27.191 51.349 1.00 57.44 142 PRO A C 1
ATOM 1041 O O . PRO A 1 142 ? -30.990 -26.513 50.686 1.00 57.44 142 PRO A O 1
ATOM 1044 N N . THR A 1 143 ? -31.876 -27.056 52.670 1.00 56.66 143 THR A N 1
ATOM 1045 C CA . THR A 1 143 ? -31.016 -26.179 53.476 1.00 56.66 143 THR A CA 1
ATOM 1046 C C . THR A 1 143 ? -29.590 -26.733 53.514 1.00 56.66 143 THR A C 1
ATOM 1048 O O . THR A 1 143 ? -29.311 -27.706 54.211 1.00 56.66 143 THR A O 1
ATOM 1051 N N . ALA A 1 144 ? -28.693 -26.113 52.746 1.00 58.69 144 ALA A N 1
ATOM 1052 C CA . ALA A 1 144 ? -27.261 -26.392 52.755 1.00 58.69 144 ALA A CA 1
ATOM 1053 C C . ALA A 1 144 ? -26.522 -25.521 53.802 1.00 58.69 144 ALA A C 1
ATOM 1055 O O . ALA A 1 144 ? -26.977 -24.411 54.096 1.00 58.69 144 ALA A O 1
ATOM 1056 N N . PRO A 1 145 ? -25.395 -26.003 54.362 1.00 62.53 145 PRO A N 1
ATOM 1057 C CA . PRO A 1 145 ? -24.595 -25.299 55.369 1.00 62.53 145 PRO A CA 1
ATOM 1058 C C . PRO A 1 145 ? -24.124 -23.914 54.910 1.00 62.53 145 PRO A C 1
ATOM 1060 O O . PRO A 1 145 ? -23.865 -23.707 53.726 1.00 62.53 145 PRO A O 1
ATOM 1063 N N . ALA A 1 146 ? -23.997 -22.986 55.867 1.00 57.72 146 ALA A N 1
ATOM 1064 C CA . ALA A 1 146 ? -23.637 -21.585 55.657 1.00 57.72 146 ALA A CA 1
ATOM 1065 C C . ALA A 1 146 ? -22.445 -21.422 54.697 1.00 57.72 146 ALA A C 1
ATOM 1067 O O . ALA A 1 146 ? -21.310 -21.782 55.015 1.00 57.72 146 ALA A O 1
ATOM 1068 N N . ALA A 1 147 ? -22.737 -20.883 53.513 1.00 61.75 147 ALA A N 1
ATOM 1069 C CA . ALA A 1 147 ? -21.748 -20.588 52.494 1.00 61.75 147 ALA A CA 1
ATOM 1070 C C . ALA A 1 147 ? -20.872 -19.390 52.916 1.00 61.75 147 ALA A C 1
ATOM 1072 O O . ALA A 1 147 ? -21.366 -18.470 53.579 1.00 61.75 147 ALA A O 1
ATOM 1073 N N . PRO A 1 148 ? -19.583 -19.379 52.527 1.00 67.62 148 PRO A N 1
ATOM 1074 C CA . PRO A 1 148 ? -18.709 -18.218 52.675 1.00 67.62 148 PRO A CA 1
ATOM 1075 C C . PRO A 1 148 ? -19.327 -16.979 52.000 1.00 67.62 148 PRO A C 1
ATOM 1077 O O . PRO A 1 148 ? -20.136 -17.133 51.081 1.00 67.62 148 PRO A O 1
ATOM 1080 N N . PRO A 1 149 ? -18.977 -15.759 52.451 1.00 65.12 149 PRO A N 1
ATOM 1081 C CA . PRO A 1 149 ? -19.627 -14.524 52.022 1.00 65.12 149 PRO A CA 1
ATOM 1082 C C . PRO A 1 149 ? -19.703 -14.445 50.497 1.00 65.12 149 PRO A C 1
ATOM 1084 O O . PRO A 1 149 ? -18.679 -14.496 49.815 1.00 65.12 149 PRO A O 1
ATOM 1087 N N . THR A 1 150 ? -20.932 -14.340 49.984 1.00 61.91 150 THR A N 1
ATOM 1088 C CA . THR A 1 150 ? -21.242 -14.129 48.572 1.00 61.91 150 THR A CA 1
ATOM 1089 C C . THR A 1 150 ? -20.387 -12.980 48.063 1.00 61.91 150 THR A C 1
ATOM 1091 O O . THR A 1 150 ? -20.588 -11.831 48.462 1.00 61.91 150 THR A O 1
ATOM 1094 N N . ALA A 1 151 ? -19.406 -13.295 47.214 1.00 60.56 151 ALA A N 1
ATOM 1095 C CA . ALA A 1 151 ? -18.631 -12.282 46.525 1.00 60.56 151 ALA A CA 1
ATOM 1096 C C . ALA A 1 151 ? -19.628 -11.387 45.788 1.00 60.56 151 ALA A C 1
ATOM 1098 O O . ALA A 1 151 ? -20.395 -11.861 44.948 1.00 60.56 151 ALA A O 1
ATOM 1099 N N . ILE A 1 152 ? -19.662 -10.111 46.169 1.00 69.12 152 ILE A N 1
ATOM 1100 C CA . ILE A 1 152 ? -20.472 -9.098 45.501 1.00 69.12 152 ILE A CA 1
ATOM 1101 C C . ILE A 1 152 ? -20.105 -9.194 44.015 1.00 69.12 152 ILE A C 1
ATOM 1103 O O . ILE A 1 152 ? -18.915 -9.063 43.701 1.00 69.12 152 ILE A O 1
ATOM 1107 N N . PRO A 1 153 ? -21.057 -9.498 43.109 1.00 70.19 153 PRO A N 1
ATOM 1108 C CA . PRO A 1 153 ? -20.745 -9.605 41.695 1.00 70.19 153 PRO A CA 1
ATOM 1109 C C . PRO A 1 153 ? -20.118 -8.282 41.276 1.00 70.19 153 PRO A C 1
ATOM 1111 O O . PRO A 1 153 ? -20.705 -7.218 41.483 1.00 70.19 153 PRO A O 1
ATOM 1114 N N . SER A 1 154 ? -18.886 -8.348 40.766 1.00 61.22 154 SER A N 1
ATOM 1115 C CA . SER A 1 154 ? -18.190 -7.159 40.287 1.00 61.22 154 SER A CA 1
ATOM 1116 C C . SER A 1 154 ? -19.110 -6.452 39.292 1.00 61.22 154 SER A C 1
ATOM 1118 O O . SER A 1 154 ? -19.660 -7.131 38.416 1.00 61.22 154 SER A O 1
ATOM 1120 N N . PRO A 1 155 ? -19.335 -5.133 39.432 1.00 63.16 155 PRO A N 1
ATOM 1121 C CA . PRO A 1 155 ? -20.213 -4.405 38.534 1.00 63.16 155 PRO A CA 1
ATOM 1122 C C . PRO A 1 155 ? -19.748 -4.669 37.105 1.00 63.16 155 PRO A C 1
ATOM 1124 O O . PRO A 1 155 ? -18.612 -4.365 36.739 1.00 63.16 155 PRO A O 1
ATOM 1127 N N . THR A 1 156 ? -20.607 -5.310 36.311 1.00 64.38 156 THR A N 1
ATOM 1128 C CA . THR A 1 156 ? -20.325 -5.548 34.900 1.00 64.38 156 THR A CA 1
ATOM 1129 C C . THR A 1 156 ? -20.354 -4.183 34.238 1.00 64.38 156 THR A C 1
ATOM 1131 O O . THR A 1 156 ? -21.425 -3.637 33.984 1.00 64.38 156 THR A O 1
ATOM 1134 N N . SER A 1 157 ? -19.179 -3.586 34.040 1.00 54.47 157 SER A N 1
ATOM 1135 C CA . SER A 1 157 ? -19.056 -2.373 33.244 1.00 54.47 157 SER A CA 1
ATOM 1136 C C . SER A 1 157 ? -19.582 -2.710 31.854 1.00 54.47 157 SER A C 1
ATOM 1138 O O . SER A 1 157 ? -18.959 -3.469 31.109 1.00 54.47 157 SER A O 1
ATOM 1140 N N . VAL A 1 158 ? -20.789 -2.237 31.542 1.00 65.69 158 VAL A N 1
ATOM 1141 C CA . VAL A 1 158 ? -21.363 -2.384 30.210 1.00 65.69 158 VAL A CA 1
ATOM 1142 C C . VAL A 1 158 ? -20.568 -1.437 29.330 1.00 65.69 158 VAL A C 1
ATOM 1144 O O . VAL A 1 158 ? -20.819 -0.235 29.307 1.00 65.69 158 VAL A O 1
ATOM 1147 N N . LEU A 1 159 ? -19.548 -1.972 28.663 1.00 68.50 159 LEU A N 1
ATOM 1148 C CA . LEU A 1 159 ? -18.802 -1.220 27.671 1.00 68.50 159 LEU A CA 1
ATOM 1149 C C . LEU A 1 159 ? -19.762 -0.935 26.510 1.00 68.50 159 LEU A C 1
ATOM 1151 O O . LEU A 1 159 ? -20.109 -1.829 25.740 1.00 68.50 159 LEU A O 1
ATOM 1155 N N . ILE A 1 160 ? -20.260 0.297 26.435 1.00 72.25 160 ILE A N 1
ATOM 1156 C CA . ILE A 1 160 ? -21.128 0.739 25.345 1.00 72.25 160 ILE A CA 1
ATOM 1157 C C . ILE A 1 160 ? -20.221 1.125 24.179 1.00 72.25 160 ILE A C 1
ATOM 1159 O O . ILE A 1 160 ? -19.528 2.141 24.227 1.00 72.25 160 ILE A O 1
ATOM 1163 N N . TYR A 1 161 ? -20.224 0.313 23.125 1.00 78.69 161 TYR A N 1
ATOM 1164 C CA . TYR A 1 161 ? -19.497 0.627 21.902 1.00 78.69 161 TYR A CA 1
ATOM 1165 C C . TYR A 1 161 ? -20.269 1.671 21.088 1.00 78.69 161 TYR A C 1
ATOM 1167 O O . TYR A 1 161 ? -21.366 1.409 20.591 1.00 78.69 161 TYR A O 1
ATOM 1175 N N . LEU A 1 162 ? -19.684 2.858 20.931 1.00 75.69 162 LEU A N 1
ATOM 1176 C CA . LEU A 1 162 ? -20.195 3.885 20.022 1.00 75.69 162 LEU A CA 1
ATOM 1177 C C . LEU A 1 162 ? -20.037 3.449 18.556 1.00 75.69 162 LEU A C 1
ATOM 1179 O O . LEU A 1 162 ? -19.232 2.572 18.227 1.00 75.69 162 LEU A O 1
ATOM 1183 N N . ALA A 1 163 ? -20.804 4.078 17.661 1.00 71.50 163 ALA A N 1
ATOM 1184 C CA . ALA A 1 163 ? -20.684 3.829 16.228 1.00 71.50 163 ALA A CA 1
ATOM 1185 C C . ALA A 1 163 ? -19.251 4.148 15.739 1.00 71.50 163 ALA A C 1
ATOM 1187 O O . ALA A 1 163 ? -18.694 5.178 16.133 1.00 71.50 163 ALA A O 1
ATOM 1188 N N . PRO A 1 164 ? -18.645 3.304 14.882 1.00 68.75 164 PRO A N 1
ATOM 1189 C CA . PRO A 1 164 ? -17.317 3.569 14.337 1.00 68.75 164 PRO A CA 1
ATOM 1190 C C . PRO A 1 164 ? -17.303 4.884 13.544 1.00 68.75 164 PRO A C 1
ATOM 1192 O O . PRO A 1 164 ? -18.165 5.102 12.689 1.00 68.75 164 PRO A O 1
ATOM 1195 N N . ALA A 1 165 ? -16.308 5.734 13.804 1.00 63.38 165 ALA A N 1
ATOM 1196 C CA . ALA A 1 165 ? -16.050 6.955 13.046 1.00 63.38 165 ALA A CA 1
ATOM 1197 C C . ALA A 1 165 ? -14.769 6.764 12.228 1.00 63.38 165 ALA A C 1
ATOM 1199 O O . ALA A 1 165 ? -13.688 6.584 12.786 1.00 63.38 165 ALA A O 1
ATOM 1200 N N . LEU A 1 166 ? -14.885 6.775 10.900 1.00 60.41 166 LEU A N 1
ATOM 1201 C CA . LEU A 1 166 ? -13.735 6.586 10.023 1.00 60.41 166 LEU A CA 1
ATOM 1202 C C . LEU A 1 166 ? -12.819 7.811 10.086 1.00 60.41 166 LEU A C 1
ATOM 1204 O O . LEU A 1 166 ? -13.213 8.887 9.645 1.00 60.41 166 LEU A O 1
ATOM 1208 N N . ASN A 1 167 ? -11.591 7.644 10.583 1.00 56.19 167 ASN A N 1
ATOM 1209 C CA . ASN A 1 167 ? -10.627 8.749 10.620 1.00 56.19 167 ASN A CA 1
ATOM 1210 C C . ASN A 1 167 ? -9.832 8.913 9.318 1.00 56.19 167 ASN A C 1
ATOM 1212 O O . ASN A 1 167 ? -9.262 9.979 9.105 1.00 56.19 167 ASN A O 1
ATOM 1216 N N . VAL A 1 168 ? -9.761 7.895 8.450 1.00 58.81 168 VAL A N 1
ATOM 1217 C CA . VAL A 1 168 ? -8.969 7.965 7.210 1.00 58.81 168 VAL A CA 1
ATOM 1218 C C . VAL A 1 168 ? -9.684 7.204 6.088 1.00 58.81 168 VAL A C 1
ATOM 1220 O O . VAL A 1 168 ? -9.962 6.014 6.260 1.00 58.81 168 VAL A O 1
ATOM 1223 N N . PRO A 1 169 ? -10.008 7.840 4.946 1.00 52.16 169 PRO A N 1
ATOM 1224 C CA . PRO A 1 169 ? -10.494 7.108 3.786 1.00 52.16 169 PRO A CA 1
ATOM 1225 C C . PRO A 1 169 ? -9.421 6.109 3.310 1.00 52.16 169 PRO A C 1
ATOM 1227 O O . PRO A 1 169 ? -8.233 6.418 3.383 1.00 52.16 169 PRO A O 1
ATOM 1230 N N . PRO A 1 170 ? -9.805 4.947 2.750 1.00 52.34 170 PRO A N 1
ATOM 1231 C CA . PRO A 1 170 ? -8.868 4.022 2.096 1.00 52.34 170 PRO A CA 1
ATOM 1232 C C . PRO A 1 170 ? -8.031 4.680 0.982 1.00 52.34 170 PRO A C 1
ATOM 1234 O O . PRO A 1 170 ? -7.010 4.146 0.554 1.00 52.34 170 PRO A O 1
ATOM 1237 N N . ASN A 1 171 ? -8.449 5.863 0.526 1.00 44.22 171 ASN A N 1
ATOM 1238 C CA . ASN A 1 171 ? -7.833 6.588 -0.567 1.00 44.22 171 ASN A CA 1
ATOM 1239 C C . ASN A 1 171 ? -6.722 7.526 -0.068 1.00 44.22 171 ASN A C 1
ATOM 1241 O O . ASN A 1 171 ? -6.954 8.701 0.195 1.00 44.22 171 ASN A O 1
ATOM 1245 N N . GLY A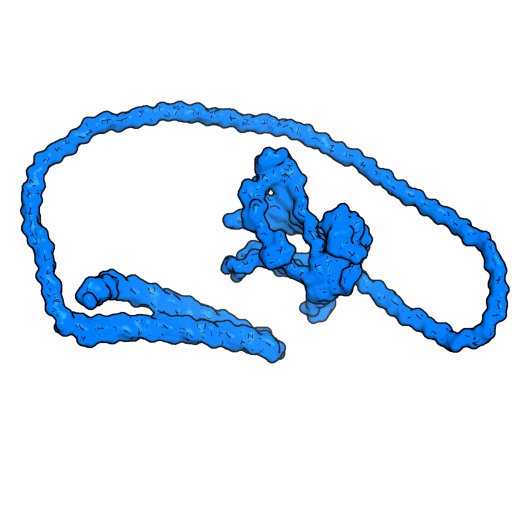 1 172 ? -5.498 6.996 -0.046 1.00 43.97 172 GLY A N 1
ATOM 1246 C CA . GLY A 1 172 ? -4.401 7.679 -0.737 1.00 43.97 172 GLY A CA 1
ATOM 1247 C C . GLY A 1 172 ? -3.516 8.640 0.056 1.00 43.97 172 GLY A C 1
ATOM 1248 O O . GLY A 1 172 ? -3.432 9.807 -0.295 1.00 43.97 172 GLY A O 1
ATOM 1249 N N . ASP A 1 173 ? -2.723 8.117 0.992 1.00 41.28 173 ASP A N 1
ATOM 1250 C CA . ASP A 1 173 ? -1.325 8.590 1.113 1.00 41.28 173 ASP A CA 1
ATOM 1251 C C . ASP A 1 173 ? -0.322 7.470 1.452 1.00 41.28 173 ASP A C 1
ATOM 1253 O O . ASP A 1 173 ? 0.850 7.688 1.745 1.00 41.28 173 ASP A O 1
ATOM 1257 N N . SER A 1 174 ? -0.768 6.214 1.388 1.00 41.41 174 SER A N 1
ATOM 1258 C CA . SER A 1 174 ? 0.099 5.036 1.457 1.00 41.41 174 SER A CA 1
ATOM 1259 C C . SER A 1 174 ? -0.133 4.184 0.220 1.00 41.41 174 SER A C 1
ATOM 1261 O O . SER A 1 174 ? -0.625 3.061 0.301 1.00 41.41 174 SER A O 1
ATOM 1263 N N . ILE A 1 175 ? 0.191 4.763 -0.940 1.00 35.81 175 ILE A N 1
ATOM 1264 C CA . ILE A 1 175 ? 0.353 4.051 -2.210 1.00 35.81 175 ILE A CA 1
ATOM 1265 C C . ILE A 1 175 ? 1.316 2.883 -1.936 1.00 35.81 175 ILE A C 1
ATOM 1267 O O . ILE A 1 175 ? 2.519 3.090 -1.793 1.00 35.81 175 ILE A O 1
ATOM 1271 N N . GLY A 1 176 ? 0.772 1.677 -1.750 1.00 43.34 176 GLY A N 1
ATOM 1272 C CA . GLY A 1 176 ? 1.531 0.458 -1.446 1.00 43.34 176 GLY A CA 1
ATOM 1273 C C . GLY A 1 176 ? 1.118 -0.314 -0.187 1.00 43.34 176 GLY A C 1
ATOM 1274 O O . GLY A 1 176 ? 1.635 -1.405 0.025 1.00 43.34 176 GLY A O 1
ATOM 1275 N N . SER A 1 177 ? 0.200 0.190 0.646 1.00 49.88 177 SER A N 1
ATOM 1276 C CA . SER A 1 177 ? -0.326 -0.574 1.786 1.00 49.88 177 SER A CA 1
ATOM 1277 C C . SER A 1 177 ? -1.800 -0.883 1.559 1.00 49.88 177 SER A C 1
ATOM 1279 O O . SER A 1 177 ? -2.657 -0.080 1.913 1.00 49.88 177 SER A O 1
ATOM 1281 N N . ASN A 1 178 ? -2.088 -2.059 0.999 1.00 57.81 178 ASN A N 1
ATOM 1282 C CA . ASN A 1 178 ? -3.427 -2.618 0.772 1.00 57.81 178 ASN A CA 1
ATOM 1283 C C . ASN A 1 178 ? -4.140 -2.985 2.095 1.00 57.81 178 ASN A C 1
ATOM 1285 O O . ASN A 1 178 ? -4.559 -4.121 2.310 1.00 57.81 178 ASN A O 1
ATOM 1289 N N . LYS A 1 179 ? -4.232 -2.018 3.014 1.00 61.62 179 LYS A N 1
ATOM 1290 C CA . LYS A 1 179 ? -4.789 -2.166 4.358 1.00 61.62 179 LYS A CA 1
ATOM 1291 C C . LYS A 1 179 ? -5.991 -1.259 4.533 1.00 61.62 179 LYS A C 1
ATOM 1293 O O . LYS A 1 179 ? -5.880 -0.042 4.402 1.00 61.62 179 LYS A O 1
ATOM 1298 N N . VAL A 1 180 ? -7.115 -1.844 4.928 1.00 64.62 180 VAL A N 1
ATOM 1299 C CA . VAL A 1 180 ? -8.262 -1.090 5.431 1.00 64.62 180 VAL A CA 1
ATOM 1300 C C . VAL A 1 180 ? -8.077 -0.958 6.935 1.00 64.62 180 VAL A C 1
ATOM 1302 O O . VAL A 1 180 ? -8.161 -1.940 7.675 1.00 64.62 180 VAL A O 1
ATOM 1305 N N . ARG A 1 181 ? -7.787 0.259 7.398 1.00 68.06 181 ARG A N 1
ATOM 1306 C CA . ARG A 1 181 ? -7.704 0.564 8.827 1.00 68.06 181 ARG A CA 1
ATOM 1307 C C . ARG A 1 181 ? -8.961 1.298 9.245 1.00 68.06 181 ARG A C 1
ATOM 1309 O O . ARG A 1 181 ? -9.320 2.306 8.644 1.00 68.06 181 ARG A O 1
ATOM 1316 N N . PHE A 1 182 ? -9.610 0.804 10.285 1.00 70.81 182 PHE A N 1
ATOM 1317 C CA . PHE A 1 182 ? -10.766 1.458 10.867 1.00 70.81 182 PHE A CA 1
ATOM 1318 C C . PHE A 1 182 ? -10.438 1.809 12.315 1.00 70.81 182 PHE A C 1
ATOM 1320 O O . PHE A 1 182 ? -9.948 0.998 13.095 1.00 70.81 182 PHE A O 1
ATOM 1327 N N . SER A 1 183 ? -10.655 3.068 12.662 1.00 65.94 183 SER A N 1
ATOM 1328 C CA . SER A 1 183 ? -10.584 3.551 14.034 1.00 65.94 183 SER A CA 1
ATOM 1329 C C . SER A 1 183 ? -12.002 3.735 14.543 1.00 65.94 183 SER A C 1
ATOM 1331 O O . SER A 1 183 ? -12.882 4.146 13.790 1.00 65.94 183 SER A O 1
ATOM 1333 N N . TRP A 1 184 ? -12.231 3.486 15.823 1.00 66.06 184 TRP A N 1
ATOM 1334 C CA . TRP A 1 184 ? -13.376 4.093 16.487 1.00 66.06 184 TRP A CA 1
ATOM 1335 C C . TRP A 1 184 ? -12.999 5.501 16.908 1.00 66.06 184 TRP A C 1
ATOM 1337 O O . TRP A 1 184 ? -11.809 5.810 17.016 1.00 66.06 184 TRP A O 1
ATOM 1347 N N . GLY A 1 185 ? -14.016 6.345 17.088 1.00 59.41 185 GLY A N 1
ATOM 1348 C CA . GLY A 1 185 ? -13.827 7.731 17.495 1.00 59.41 185 GLY A CA 1
ATOM 1349 C C . GLY A 1 185 ? -12.898 7.856 18.699 1.00 59.41 185 GLY A C 1
ATOM 1350 O O . GLY A 1 185 ? -12.621 6.892 19.417 1.00 59.41 185 GLY A O 1
ATOM 1351 N N . VAL A 1 186 ? -12.394 9.063 18.903 1.00 60.94 186 VAL A N 1
ATOM 1352 C CA . VAL A 1 186 ? -11.629 9.343 20.107 1.00 60.94 186 VAL A CA 1
ATOM 1353 C C . VAL A 1 186 ? -12.568 9.470 21.306 1.00 60.94 186 VAL A C 1
ATOM 1355 O O . VAL A 1 186 ? -13.702 9.931 21.164 1.00 60.94 186 VAL A O 1
ATOM 1358 N N . ASP A 1 187 ? -12.124 9.033 22.480 1.00 62.03 187 ASP A N 1
ATOM 1359 C CA . ASP A 1 187 ? -12.792 9.361 23.732 1.00 62.03 187 ASP A CA 1
ATOM 1360 C C . ASP A 1 187 ? -12.760 10.886 23.963 1.00 62.03 187 ASP A C 1
ATOM 1362 O O . ASP A 1 187 ? -12.149 11.655 23.214 1.00 62.03 187 ASP A O 1
ATOM 1366 N N . GLN A 1 188 ? -13.407 11.347 25.031 1.00 62.00 188 GLN A N 1
ATOM 1367 C CA . GLN A 1 188 ? -13.406 12.763 25.420 1.00 62.00 188 GLN A CA 1
ATOM 1368 C C . GLN A 1 188 ? -12.000 13.351 25.677 1.00 62.00 188 GLN A C 1
ATOM 1370 O O . GLN A 1 188 ? -11.871 14.560 25.860 1.00 62.00 188 GLN A O 1
ATOM 1375 N N . PHE A 1 189 ? -10.958 12.516 25.697 1.00 71.62 189 PHE A N 1
ATOM 1376 C CA . PHE A 1 189 ? -9.564 12.882 25.924 1.00 71.62 189 PHE A CA 1
ATOM 1377 C C . PHE A 1 189 ? -8.692 12.759 24.665 1.00 71.62 189 PHE A C 1
ATOM 1379 O O . PHE A 1 189 ? -7.489 12.996 24.743 1.00 71.62 189 PHE A O 1
ATOM 1386 N N . GLY A 1 190 ? -9.264 12.421 23.504 1.00 64.38 190 GLY A N 1
ATOM 1387 C CA . GLY A 1 190 ? -8.502 12.283 22.262 1.00 64.38 190 GLY A CA 1
ATOM 1388 C C . GLY A 1 190 ? -7.834 10.913 22.065 1.00 64.38 190 GLY A C 1
ATOM 1389 O O . GLY A 1 190 ? -7.122 10.738 21.077 1.00 64.38 190 GLY A O 1
ATOM 1390 N N . ASN A 1 191 ? -8.057 9.934 22.948 1.00 66.19 191 ASN A N 1
ATOM 1391 C CA . ASN A 1 191 ? -7.512 8.579 22.801 1.00 66.19 191 ASN A CA 1
ATOM 1392 C C . ASN A 1 191 ? -8.442 7.709 21.955 1.00 66.19 191 ASN A C 1
ATOM 1394 O O . ASN A 1 191 ? -9.651 7.891 21.991 1.00 66.19 191 ASN A O 1
ATOM 1398 N N . LEU A 1 192 ? -7.915 6.715 21.237 1.00 62.41 192 LEU A N 1
ATOM 1399 C CA . LEU A 1 192 ? -8.748 5.734 20.526 1.00 62.41 192 LEU A CA 1
ATOM 1400 C C . LEU A 1 192 ? -9.714 5.044 21.507 1.00 62.41 192 LEU A C 1
ATOM 1402 O O . LEU A 1 192 ? -9.268 4.356 22.422 1.00 62.41 192 LEU A O 1
ATOM 1406 N N . ALA A 1 193 ? -11.027 5.198 21.303 1.00 64.69 193 ALA A N 1
ATOM 1407 C CA . ALA A 1 193 ? -12.031 4.703 22.249 1.00 64.69 193 ALA A CA 1
ATOM 1408 C C . ALA A 1 193 ? -12.210 3.175 22.234 1.00 64.69 193 ALA A C 1
ATOM 1410 O O . ALA A 1 193 ? -12.872 2.631 23.116 1.00 64.69 193 ALA A O 1
ATOM 1411 N N . VAL A 1 194 ? -11.656 2.470 21.240 1.00 68.44 194 VAL A N 1
ATOM 1412 C CA . VAL A 1 194 ? -11.797 1.012 21.118 1.00 68.44 194 VAL A CA 1
ATOM 1413 C C . VAL A 1 194 ? -10.424 0.341 21.068 1.00 68.44 194 VAL A C 1
ATOM 1415 O O . VAL A 1 194 ? -9.537 0.815 20.348 1.00 68.44 194 VAL A O 1
ATOM 1418 N N . PRO A 1 195 ? -10.231 -0.754 21.830 1.00 75.50 195 PRO A N 1
ATOM 1419 C CA . PRO A 1 195 ? -8.958 -1.456 21.900 1.00 75.50 195 PRO A CA 1
ATOM 1420 C C . PRO A 1 195 ? -8.531 -2.008 20.536 1.00 75.50 195 PRO A C 1
ATOM 1422 O O . PRO A 1 195 ? -9.347 -2.458 19.735 1.00 75.50 195 PRO A O 1
ATOM 1425 N N . ALA A 1 196 ? -7.221 -2.012 20.281 1.00 77.19 196 ALA A N 1
ATOM 1426 C CA . ALA A 1 196 ? -6.659 -2.552 19.041 1.00 77.19 196 ALA A CA 1
ATOM 1427 C C . ALA A 1 196 ? -6.986 -4.041 18.832 1.00 77.19 196 ALA A C 1
ATOM 1429 O O . ALA A 1 196 ? -7.087 -4.487 17.689 1.00 77.19 196 ALA A O 1
ATOM 1430 N N . LEU A 1 197 ? -7.185 -4.769 19.935 1.00 83.75 197 LEU A N 1
ATOM 1431 C CA . LEU A 1 197 ? -7.539 -6.179 19.973 1.00 83.75 197 LEU A CA 1
ATOM 1432 C C . LEU A 1 197 ? -8.812 -6.367 20.805 1.00 83.75 197 LEU A C 1
ATOM 1434 O O . LEU A 1 197 ? -8.874 -5.932 21.957 1.00 83.75 197 LEU A O 1
ATOM 1438 N N . LEU A 1 198 ? -9.822 -7.006 20.219 1.00 89.44 198 LEU A N 1
ATOM 1439 C CA . LEU A 1 198 ? -11.044 -7.377 20.928 1.00 89.44 198 LEU A CA 1
ATOM 1440 C C . LEU A 1 198 ? -10.862 -8.666 2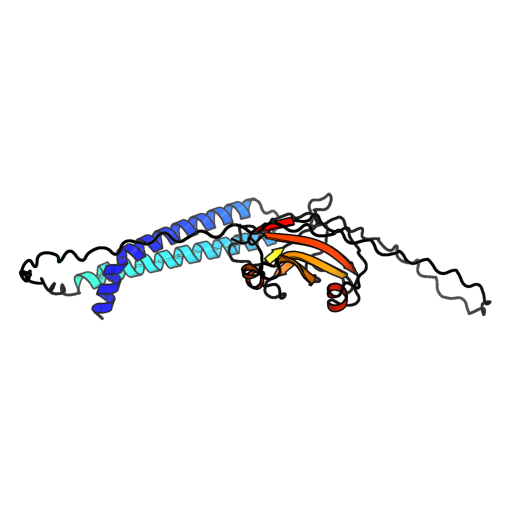1.751 1.00 89.44 198 LEU A C 1
ATOM 1442 O O . LEU A 1 198 ? -9.976 -9.470 21.453 1.00 89.44 198 LEU A O 1
ATOM 1446 N N . PRO A 1 199 ? -11.708 -8.896 22.773 1.00 92.00 199 PRO A N 1
ATOM 1447 C CA . PRO A 1 199 ? -11.791 -10.184 23.455 1.00 92.00 199 PRO A CA 1
ATOM 1448 C C . PRO A 1 199 ? -12.038 -11.363 22.488 1.00 92.00 199 PRO A C 1
ATOM 1450 O O . PRO A 1 199 ? -12.611 -11.158 21.417 1.00 92.00 199 PRO A O 1
ATOM 1453 N N . PRO A 1 200 ? -11.679 -12.607 22.862 1.00 92.94 200 PRO A N 1
ATOM 1454 C CA . PRO A 1 200 ? -11.792 -13.777 21.980 1.00 92.94 200 PRO A CA 1
ATOM 1455 C C . PRO A 1 200 ? -13.215 -14.110 21.503 1.00 92.94 200 PRO A C 1
ATOM 1457 O O . PRO A 1 200 ? -13.378 -14.786 20.494 1.00 92.94 200 PRO A O 1
ATOM 1460 N N . ASP A 1 201 ? -14.250 -13.661 22.217 1.00 94.50 201 ASP A N 1
ATOM 1461 C CA . ASP A 1 201 ? -15.658 -13.841 21.845 1.00 94.50 201 ASP A CA 1
ATOM 1462 C C . ASP A 1 201 ? -16.200 -12.699 20.967 1.00 94.50 201 ASP A C 1
ATOM 1464 O O . ASP A 1 201 ? -17.382 -12.691 20.617 1.00 94.50 201 ASP A O 1
ATOM 1468 N N . GLN A 1 202 ? -15.371 -11.708 20.628 1.00 94.81 202 GLN A N 1
ATOM 1469 C CA . GLN A 1 202 ? -15.786 -10.480 19.958 1.00 94.81 202 GLN A CA 1
ATOM 1470 C C . GLN A 1 202 ? -14.986 -10.217 18.690 1.00 94.81 202 GLN A C 1
ATOM 1472 O O . GLN A 1 202 ? -13.770 -10.382 18.644 1.00 94.81 202 GLN A O 1
ATOM 1477 N N . PHE A 1 203 ? -15.684 -9.739 17.666 1.00 94.25 203 PHE A N 1
ATOM 1478 C CA . PHE A 1 203 ? -15.137 -9.541 16.335 1.00 94.25 203 PHE A CA 1
ATOM 1479 C C . PHE A 1 203 ? -15.558 -8.192 15.766 1.00 94.25 203 PHE A C 1
ATOM 1481 O O . PHE A 1 203 ? -16.686 -7.728 15.945 1.00 94.25 203 PHE A O 1
ATOM 1488 N N . TYR A 1 204 ? -14.659 -7.609 14.990 1.00 91.94 204 TYR A N 1
ATOM 1489 C CA . TYR A 1 204 ? -14.976 -6.587 14.016 1.00 91.94 204 TYR A CA 1
ATOM 1490 C C . TYR A 1 204 ? -15.532 -7.259 12.774 1.00 91.94 204 TYR A C 1
ATOM 1492 O O . TYR A 1 204 ? -14.804 -7.926 12.040 1.00 91.94 204 TYR A O 1
ATOM 1500 N N . ARG A 1 205 ? -16.830 -7.079 12.544 1.00 94.12 205 ARG A N 1
ATOM 1501 C CA . ARG A 1 205 ? -17.513 -7.571 11.356 1.00 94.12 205 ARG A CA 1
ATOM 1502 C C . ARG A 1 205 ? -17.510 -6.491 10.284 1.00 94.12 205 ARG A C 1
ATOM 1504 O O . ARG A 1 205 ? -18.287 -5.538 10.363 1.00 94.12 205 ARG A O 1
ATOM 1511 N N . LEU A 1 206 ? -16.635 -6.654 9.300 1.00 91.88 206 LEU A N 1
ATOM 1512 C CA . LEU A 1 206 ? -16.513 -5.813 8.116 1.00 91.88 206 LEU A CA 1
ATOM 1513 C C . LEU A 1 206 ? -17.400 -6.381 7.005 1.00 91.88 206 LEU A C 1
ATOM 1515 O O . LEU A 1 206 ? -17.237 -7.531 6.601 1.00 91.88 206 LEU A O 1
ATOM 1519 N N . VAL A 1 207 ? -18.332 -5.578 6.496 1.00 93.44 207 VAL A N 1
ATOM 1520 C CA . VAL A 1 207 ? -19.141 -5.934 5.325 1.00 93.44 207 VAL A CA 1
ATOM 1521 C C . VAL A 1 207 ? -18.759 -5.008 4.189 1.00 93.44 207 VAL A C 1
ATOM 1523 O O . VAL A 1 207 ? -19.003 -3.808 4.272 1.00 93.44 207 VAL A O 1
ATOM 1526 N N . ILE A 1 208 ? -18.189 -5.566 3.127 1.00 91.38 208 ILE A N 1
ATOM 1527 C CA . ILE A 1 208 ? -17.891 -4.866 1.878 1.00 91.38 208 ILE A CA 1
ATOM 1528 C C . ILE A 1 208 ? -18.957 -5.273 0.867 1.00 91.38 208 ILE A C 1
ATOM 1530 O O . ILE A 1 208 ? -19.266 -6.448 0.707 1.00 91.38 208 ILE A O 1
ATOM 1534 N N . SER A 1 209 ? -19.538 -4.304 0.187 1.00 94.69 209 SER A N 1
ATOM 1535 C CA . SER A 1 209 ? -20.580 -4.473 -0.813 1.00 94.69 209 SER A CA 1
ATOM 1536 C C . SER A 1 209 ? -20.178 -3.753 -2.089 1.00 94.69 209 SER A C 1
ATOM 1538 O O . SER A 1 209 ? -19.663 -2.639 -2.046 1.00 94.69 209 SER A O 1
ATOM 1540 N N . PHE A 1 210 ? -20.388 -4.404 -3.221 1.00 94.50 210 PHE A N 1
ATOM 1541 C CA . PHE A 1 210 ? -20.080 -3.870 -4.544 1.00 94.50 210 PHE A CA 1
ATOM 1542 C C . PHE A 1 210 ? -21.070 -4.448 -5.551 1.00 94.50 210 PHE A C 1
ATOM 1544 O O . PHE A 1 210 ? -21.743 -5.443 -5.273 1.00 94.50 210 PHE A O 1
ATOM 1551 N N . THR A 1 211 ? -21.188 -3.825 -6.715 1.00 96.69 211 THR A N 1
ATOM 1552 C CA . THR A 1 211 ? -22.002 -4.372 -7.805 1.00 96.69 211 THR A CA 1
ATOM 1553 C C . THR A 1 211 ? -21.127 -5.302 -8.637 1.00 96.69 211 THR A C 1
ATOM 1555 O O . THR A 1 211 ? -20.145 -4.851 -9.219 1.00 96.69 211 THR A O 1
ATOM 1558 N N . ASP A 1 212 ? -21.453 -6.593 -8.680 1.00 95.44 212 ASP A N 1
ATOM 1559 C CA . ASP A 1 212 ? -20.754 -7.589 -9.499 1.00 95.44 212 ASP A CA 1
ATOM 1560 C C . ASP A 1 212 ? -21.048 -7.325 -10.983 1.00 95.44 212 ASP A C 1
ATOM 1562 O O . ASP A 1 212 ? -22.203 -7.315 -11.404 1.00 95.44 212 ASP A O 1
ATOM 1566 N N . LYS A 1 213 ? -20.001 -7.115 -11.777 1.00 95.31 213 LYS A N 1
ATOM 1567 C CA . LYS A 1 213 ? -20.028 -6.799 -13.206 1.00 95.31 213 LYS A CA 1
ATOM 1568 C C . LYS A 1 213 ? -20.607 -7.929 -14.047 1.00 95.31 213 LYS A C 1
ATOM 1570 O O . LYS A 1 213 ? -21.278 -7.661 -15.038 1.00 95.31 213 LYS A O 1
ATOM 1575 N N . ASN A 1 214 ? -20.367 -9.180 -13.664 1.00 95.62 214 ASN A N 1
ATOM 1576 C CA . ASN A 1 214 ? -20.847 -10.337 -14.412 1.00 95.62 214 ASN A CA 1
ATOM 1577 C C . ASN A 1 214 ? -22.322 -10.611 -14.119 1.00 95.62 214 ASN A C 1
ATOM 1579 O O . ASN A 1 214 ? -23.071 -11.008 -15.007 1.00 95.62 214 ASN A O 1
ATOM 1583 N N . LYS A 1 215 ? -22.742 -10.406 -12.866 1.00 95.94 215 LYS A N 1
ATOM 1584 C CA . LYS A 1 215 ? -24.115 -10.694 -12.418 1.00 95.94 215 LYS A CA 1
ATOM 1585 C C . LYS A 1 215 ? -25.038 -9.481 -12.466 1.00 95.94 215 LYS A C 1
ATOM 1587 O O . LYS A 1 215 ? -26.247 -9.645 -12.329 1.00 95.94 215 LYS A O 1
ATOM 1592 N N . ASN A 1 216 ? -24.473 -8.283 -12.613 1.00 95.06 216 ASN A N 1
ATOM 1593 C CA . ASN A 1 216 ? -25.151 -7.000 -12.443 1.00 95.06 216 ASN A CA 1
ATOM 1594 C C . ASN A 1 216 ? -25.998 -6.951 -11.155 1.00 95.06 216 ASN A C 1
ATOM 1596 O O . ASN A 1 216 ? -27.149 -6.518 -11.148 1.00 95.06 216 ASN A O 1
ATOM 1600 N N . ALA A 1 217 ? -25.442 -7.484 -10.066 1.00 96.75 217 ALA A N 1
ATOM 1601 C CA . ALA A 1 217 ? -26.136 -7.675 -8.799 1.00 96.75 217 ALA A CA 1
ATOM 1602 C C . ALA A 1 217 ? -25.230 -7.292 -7.627 1.00 96.75 217 ALA A C 1
ATOM 1604 O O . ALA A 1 217 ? -24.006 -7.355 -7.728 1.00 96.75 217 ALA A O 1
ATOM 1605 N N . LEU A 1 218 ? -25.832 -6.914 -6.497 1.00 96.12 218 LEU A N 1
ATOM 1606 C CA . LEU A 1 218 ? -25.090 -6.583 -5.282 1.00 96.12 218 LEU A CA 1
ATOM 1607 C C . LEU A 1 218 ? -24.388 -7.838 -4.735 1.00 96.12 218 LEU A C 1
ATOM 1609 O O . LEU A 1 218 ? -25.044 -8.749 -4.229 1.00 96.12 218 LEU A O 1
ATOM 1613 N N . ALA A 1 219 ? -23.063 -7.856 -4.788 1.00 95.81 219 ALA A N 1
ATOM 1614 C CA . ALA A 1 219 ? -22.224 -8.825 -4.102 1.00 95.81 219 ALA A CA 1
ATOM 1615 C C . ALA A 1 219 ? -21.804 -8.286 -2.730 1.00 95.81 219 ALA A C 1
ATOM 1617 O O . ALA A 1 219 ? -21.711 -7.073 -2.511 1.00 95.81 219 ALA A O 1
ATOM 1618 N N . ARG A 1 220 ? -21.580 -9.198 -1.780 1.00 95.12 220 ARG A N 1
ATOM 1619 C CA . ARG A 1 220 ? -21.121 -8.872 -0.428 1.00 95.12 220 ARG A CA 1
ATOM 1620 C C . ARG A 1 220 ? -19.985 -9.795 -0.022 1.00 95.12 220 ARG A C 1
ATOM 1622 O O . ARG A 1 220 ? -20.083 -11.003 -0.203 1.00 95.12 220 ARG A O 1
ATOM 1629 N N . ILE A 1 221 ? -18.958 -9.212 0.574 1.00 91.94 221 ILE A N 1
ATOM 1630 C CA . ILE A 1 221 ? -17.868 -9.898 1.254 1.00 91.94 221 ILE A CA 1
ATOM 1631 C C . ILE A 1 221 ? -18.029 -9.577 2.735 1.00 91.94 221 ILE A C 1
ATOM 1633 O O . ILE A 1 221 ? -18.166 -8.411 3.111 1.00 91.94 221 ILE A O 1
ATOM 1637 N N . VAL A 1 222 ? -18.057 -10.609 3.569 1.00 93.81 222 VAL A N 1
ATOM 1638 C CA . VAL A 1 222 ? -18.132 -10.477 5.024 1.00 93.81 222 VAL A CA 1
ATOM 1639 C C . VAL A 1 222 ? -16.825 -10.995 5.593 1.00 93.81 222 VAL A C 1
ATOM 1641 O O . VAL A 1 222 ? -16.393 -12.082 5.226 1.00 93.81 222 VAL A O 1
ATOM 1644 N N . LEU A 1 223 ? -16.215 -10.218 6.480 1.00 91.94 223 LEU A N 1
ATOM 1645 C CA . LEU A 1 223 ? -15.003 -10.606 7.182 1.00 91.94 223 LEU A CA 1
ATOM 1646 C C . LEU A 1 223 ? -15.157 -10.336 8.668 1.00 91.94 223 LEU A C 1
ATOM 1648 O O . LEU A 1 223 ? -15.722 -9.312 9.060 1.00 91.94 223 LEU A O 1
ATOM 1652 N N . CYS A 1 224 ? -14.619 -11.233 9.482 1.00 93.62 224 CYS A N 1
ATOM 1653 C CA . CYS A 1 224 ? -14.589 -11.075 10.924 1.00 93.62 224 CYS A CA 1
ATOM 1654 C C . CYS A 1 224 ? -13.147 -11.160 11.425 1.00 93.62 224 CYS A C 1
ATOM 1656 O O . CYS A 1 224 ? -12.453 -12.131 11.155 1.00 93.62 224 CYS A O 1
ATOM 1658 N N . THR A 1 225 ? -12.688 -10.139 12.149 1.00 92.19 225 THR A N 1
ATOM 1659 C CA . THR A 1 225 ? -11.319 -10.071 12.691 1.00 92.19 225 THR A CA 1
ATOM 1660 C C . THR A 1 225 ? -11.324 -9.574 14.135 1.00 92.19 225 THR A C 1
ATOM 1662 O O . THR A 1 225 ? -12.207 -8.813 14.525 1.00 92.19 225 THR A O 1
ATOM 1665 N N . HIS A 1 226 ? -10.346 -9.989 14.939 1.00 91.19 226 HIS A N 1
ATOM 1666 C CA . HIS A 1 226 ? -10.133 -9.439 16.285 1.00 91.19 226 HIS A CA 1
ATOM 1667 C C . HIS A 1 226 ? -9.350 -8.120 16.270 1.00 91.19 226 HIS A C 1
ATOM 1669 O O . HIS A 1 226 ? -9.339 -7.404 17.272 1.00 91.19 226 HIS A O 1
ATOM 1675 N N . GLU A 1 227 ? -8.692 -7.805 15.154 1.00 87.19 227 GLU A N 1
ATOM 1676 C CA . GLU A 1 227 ? -7.827 -6.637 15.003 1.00 87.19 227 GLU A CA 1
ATOM 1677 C C . GLU A 1 227 ? -8.571 -5.462 14.370 1.00 87.19 227 GLU A C 1
ATOM 1679 O O . GLU A 1 227 ? -9.385 -5.631 13.464 1.00 87.19 227 GLU A O 1
ATOM 1684 N N . ASN A 1 228 ? -8.235 -4.238 14.775 1.00 79.94 228 ASN A N 1
ATOM 1685 C CA . ASN A 1 228 ? -8.818 -3.022 14.196 1.00 79.94 228 ASN A CA 1
ATOM 1686 C C . ASN A 1 228 ? -8.300 -2.664 12.780 1.00 79.94 228 ASN A C 1
ATOM 1688 O O . ASN A 1 228 ? -8.431 -1.531 12.304 1.00 79.94 228 ASN A O 1
ATOM 1692 N N . SER A 1 229 ? -7.670 -3.621 12.103 1.00 75.75 229 SER A N 1
ATOM 1693 C CA . SER A 1 229 ? -7.182 -3.480 10.740 1.00 75.75 229 SER A CA 1
ATOM 1694 C C . SER A 1 229 ? -7.325 -4.782 9.973 1.00 75.75 229 SER A C 1
ATOM 1696 O O . SER A 1 229 ? -7.127 -5.859 10.528 1.00 75.75 229 SER A O 1
ATOM 1698 N N . VAL A 1 230 ? -7.619 -4.662 8.682 1.00 68.88 230 VAL A N 1
ATOM 1699 C CA . VAL A 1 230 ? -7.603 -5.771 7.727 1.00 68.88 230 VAL A CA 1
ATOM 1700 C C . VAL A 1 230 ? -6.511 -5.482 6.702 1.00 68.88 230 VAL A C 1
ATOM 1702 O O . VAL A 1 230 ? -6.471 -4.402 6.112 1.00 68.88 230 VAL A O 1
ATOM 1705 N N . ASP A 1 231 ? -5.606 -6.438 6.521 1.00 66.88 231 ASP A N 1
ATOM 1706 C CA . ASP A 1 231 ? -4.491 -6.410 5.568 1.00 66.88 231 ASP A CA 1
ATOM 1707 C C . ASP A 1 231 ? -4.654 -7.532 4.527 1.00 66.88 231 ASP A C 1
ATOM 1709 O O . ASP A 1 231 ? -5.404 -8.489 4.740 1.00 66.88 231 ASP A O 1
ATOM 1713 N N . GLN A 1 232 ? -3.893 -7.485 3.434 1.00 57.72 232 GLN A N 1
ATOM 1714 C CA . GLN A 1 232 ? -3.820 -8.569 2.448 1.00 57.72 232 GLN A CA 1
ATOM 1715 C C . GLN A 1 232 ? -3.518 -9.925 3.091 1.00 57.72 232 GLN A C 1
ATOM 1717 O O . GLN A 1 232 ? -4.070 -10.943 2.684 1.00 57.72 232 GLN A O 1
ATOM 1722 N N . ARG A 1 233 ? -2.685 -9.952 4.141 1.00 53.22 233 ARG A N 1
ATOM 1723 C CA . ARG A 1 233 ? -2.367 -11.187 4.878 1.00 53.22 233 ARG A CA 1
ATOM 1724 C C . ARG A 1 233 ? -3.572 -11.795 5.592 1.00 53.22 233 ARG A C 1
ATOM 1726 O O . ARG A 1 233 ? -3.604 -13.004 5.778 1.00 53.22 233 ARG A O 1
ATOM 1733 N N . THR A 1 234 ? -4.551 -10.974 5.972 1.00 59.34 234 THR A N 1
ATOM 1734 C CA . THR A 1 234 ? -5.798 -11.431 6.605 1.00 59.34 234 THR A CA 1
ATOM 1735 C C . THR A 1 234 ? -6.852 -11.877 5.587 1.00 59.34 234 THR A C 1
ATOM 1737 O O . THR A 1 234 ? -7.972 -12.196 5.968 1.00 59.34 234 THR A O 1
ATOM 1740 N N . GLY A 1 235 ? -6.491 -11.947 4.299 1.00 54.81 235 GLY A N 1
ATOM 1741 C CA . GLY A 1 235 ? -7.246 -12.692 3.292 1.00 54.81 235 GLY A CA 1
ATOM 1742 C C . GLY A 1 235 ? -8.167 -11.867 2.396 1.00 54.81 235 GLY A C 1
ATOM 1743 O O . GLY A 1 235 ? -8.811 -12.446 1.526 1.00 54.81 235 GLY A O 1
ATOM 1744 N N . ILE A 1 236 ? -8.218 -10.538 2.539 1.00 64.94 236 ILE A N 1
ATOM 1745 C CA . ILE A 1 236 ? -8.885 -9.689 1.541 1.00 64.94 236 ILE A CA 1
ATOM 1746 C C . ILE A 1 236 ? -7.829 -9.046 0.660 1.00 64.94 236 ILE A C 1
ATOM 1748 O O . ILE A 1 236 ? -7.255 -8.012 0.998 1.00 64.94 236 ILE A O 1
ATOM 1752 N N . ASN A 1 237 ? -7.623 -9.636 -0.511 1.00 70.62 237 ASN A N 1
ATOM 1753 C CA . ASN A 1 237 ? -7.023 -8.912 -1.609 1.00 70.62 237 ASN A CA 1
ATOM 1754 C C . ASN A 1 237 ? -8.145 -8.217 -2.383 1.00 70.62 237 ASN A C 1
ATOM 1756 O O . ASN A 1 237 ? -8.822 -8.830 -3.204 1.00 70.62 237 ASN A O 1
ATOM 1760 N N . VAL A 1 238 ? -8.395 -6.939 -2.084 1.00 67.31 238 VAL A N 1
ATOM 1761 C CA . VAL A 1 238 ? -9.435 -6.167 -2.789 1.00 67.31 238 VAL A CA 1
ATOM 1762 C C . VAL A 1 238 ? -9.144 -6.134 -4.301 1.00 67.31 238 VAL A C 1
ATOM 1764 O O . VAL A 1 238 ? -10.073 -6.114 -5.109 1.00 67.31 238 VAL A O 1
ATOM 1767 N N . ASP A 1 239 ? -7.868 -6.251 -4.685 1.00 68.62 239 ASP A N 1
ATOM 1768 C CA . ASP A 1 239 ? -7.434 -6.368 -6.078 1.00 68.62 239 ASP A CA 1
ATOM 1769 C C . ASP A 1 239 ? -8.055 -7.582 -6.801 1.00 68.62 239 ASP A C 1
ATOM 1771 O O . ASP A 1 239 ? -8.359 -7.482 -7.991 1.00 68.62 239 ASP A O 1
ATOM 1775 N N . ASP A 1 240 ? -8.354 -8.685 -6.100 1.00 79.25 240 ASP A N 1
ATOM 1776 C CA . ASP A 1 240 ? -8.983 -9.876 -6.699 1.00 79.25 240 ASP A CA 1
ATOM 1777 C C . ASP A 1 240 ? -10.430 -9.600 -7.149 1.00 79.25 240 ASP A C 1
ATOM 1779 O O . ASP A 1 240 ? -10.941 -10.209 -8.096 1.00 79.25 240 ASP A O 1
ATOM 1783 N N . TYR A 1 241 ? -11.093 -8.644 -6.493 1.00 81.56 241 TYR A N 1
ATOM 1784 C CA . TYR A 1 241 ? -12.471 -8.242 -6.782 1.00 81.56 241 TYR A CA 1
ATOM 1785 C C . TYR A 1 241 ? -12.552 -7.013 -7.683 1.00 81.56 241 TYR A C 1
ATOM 1787 O O . TYR A 1 241 ? -13.631 -6.677 -8.173 1.00 81.56 241 TYR A O 1
ATOM 1795 N N . ARG A 1 242 ? -11.423 -6.357 -7.964 1.00 83.50 242 ARG A N 1
ATOM 1796 C CA . ARG A 1 242 ? -11.372 -5.153 -8.796 1.00 83.50 242 ARG A CA 1
ATOM 1797 C C . ARG A 1 242 ? -11.911 -5.391 -10.206 1.00 83.50 242 ARG A C 1
ATOM 1799 O O . ARG A 1 242 ? -12.619 -4.553 -10.747 1.00 83.50 242 ARG A O 1
ATOM 1806 N N . THR A 1 243 ? -11.616 -6.547 -10.797 1.00 87.19 243 THR A N 1
ATOM 1807 C CA . THR A 1 243 ? -12.124 -6.917 -12.132 1.00 87.19 243 THR A CA 1
ATOM 1808 C C . THR A 1 243 ? -13.600 -7.320 -12.122 1.00 87.19 243 THR A C 1
ATOM 1810 O O . THR A 1 243 ? -14.248 -7.330 -13.171 1.00 87.19 243 THR A O 1
ATOM 1813 N N . GLN A 1 244 ? -14.129 -7.638 -10.938 1.00 90.88 244 GLN A N 1
ATOM 1814 C CA . GLN A 1 244 ? -15.499 -8.084 -10.725 1.00 90.88 244 GLN A CA 1
ATOM 1815 C C . GLN A 1 244 ? -16.425 -6.936 -10.325 1.00 90.88 244 GLN A C 1
ATOM 1817 O O . GLN A 1 244 ? -17.625 -7.092 -10.475 1.00 90.88 244 GLN A O 1
ATOM 1822 N N . ALA A 1 245 ? -15.922 -5.804 -9.830 1.00 90.00 245 ALA A N 1
ATOM 1823 C CA . ALA A 1 245 ? -16.754 -4.665 -9.451 1.00 90.00 245 ALA A CA 1
ATOM 1824 C C . ALA A 1 245 ? -17.069 -3.749 -10.645 1.00 90.00 245 ALA A C 1
ATOM 1826 O O . ALA A 1 245 ? -16.201 -3.437 -11.462 1.00 90.00 245 ALA A O 1
ATOM 1827 N N . VAL A 1 246 ? -18.317 -3.289 -10.737 1.00 91.06 246 VAL A N 1
ATOM 1828 C CA . VAL A 1 246 ? -18.712 -2.192 -11.632 1.00 91.06 246 VAL A CA 1
ATOM 1829 C C . VAL A 1 246 ? -18.117 -0.886 -11.099 1.00 91.06 246 VAL A C 1
ATOM 1831 O O . VAL A 1 246 ? -18.183 -0.620 -9.900 1.00 91.06 246 VAL A O 1
ATOM 1834 N N . ASP A 1 247 ? -17.499 -0.106 -11.988 1.00 88.12 247 ASP A N 1
ATOM 1835 C CA . ASP A 1 247 ? -16.892 1.208 -11.713 1.00 88.12 247 ASP A CA 1
ATOM 1836 C C . ASP A 1 247 ? -15.835 1.237 -10.595 1.00 88.12 247 ASP A C 1
ATOM 1838 O O . ASP A 1 247 ? -15.473 2.306 -10.104 1.00 88.12 247 ASP A O 1
ATOM 1842 N N . SER A 1 248 ? -15.322 0.069 -10.187 1.00 86.38 248 SER A N 1
ATOM 1843 C CA . SER A 1 248 ? -14.415 -0.074 -9.042 1.00 86.38 248 SER A CA 1
ATOM 1844 C C . SER A 1 248 ? -14.956 0.561 -7.748 1.00 86.38 248 SER A C 1
ATOM 1846 O O . SER A 1 248 ? -14.163 0.904 -6.869 1.00 86.38 248 SER A O 1
ATOM 1848 N N . GLU A 1 249 ? -16.279 0.743 -7.623 1.00 87.75 249 GLU A N 1
ATOM 1849 C CA . GLU A 1 249 ? -16.920 1.356 -6.457 1.00 87.75 249 GLU A CA 1
ATOM 1850 C C . GLU A 1 249 ? -17.229 0.288 -5.400 1.00 87.75 249 GLU A C 1
ATOM 1852 O O . GLU A 1 249 ? -17.993 -0.655 -5.627 1.00 87.75 249 GLU A O 1
ATOM 1857 N N . PHE A 1 250 ? -16.671 0.466 -4.205 1.00 89.06 250 PHE A N 1
ATOM 1858 C CA . PHE A 1 250 ? -16.881 -0.412 -3.060 1.00 89.06 250 PHE A CA 1
ATOM 1859 C C . PHE A 1 250 ? -17.488 0.374 -1.902 1.00 89.06 250 PHE A C 1
ATOM 1861 O O . PHE A 1 250 ? -17.028 1.460 -1.547 1.00 89.06 250 PHE A O 1
ATOM 1868 N N . LYS A 1 251 ? -18.513 -0.204 -1.277 1.00 91.06 251 LYS A N 1
ATOM 1869 C CA . LYS A 1 251 ? -19.205 0.335 -0.104 1.00 91.06 251 LYS A CA 1
ATOM 1870 C C . LYS A 1 251 ? -18.984 -0.572 1.080 1.00 91.06 251 LYS A C 1
ATOM 1872 O O . LYS A 1 251 ? -19.255 -1.762 0.972 1.00 91.06 251 LYS A O 1
ATOM 1877 N N . TRP A 1 252 ? -18.566 -0.049 2.220 1.00 89.81 252 TRP A N 1
ATOM 1878 C CA . TRP A 1 252 ? -18.326 -0.884 3.390 1.00 89.81 252 TRP A CA 1
ATOM 1879 C C . TRP A 1 252 ? -18.842 -0.276 4.684 1.00 89.81 252 TRP A C 1
ATOM 1881 O O . TRP A 1 252 ? -18.983 0.940 4.812 1.00 89.81 252 TRP A O 1
ATOM 1891 N N . ASN A 1 253 ? -19.142 -1.147 5.643 1.00 92.06 253 ASN A N 1
ATOM 1892 C CA . ASN A 1 253 ? -19.478 -0.782 7.011 1.00 92.06 253 ASN A CA 1
ATOM 1893 C C . ASN A 1 253 ? -18.878 -1.787 8.003 1.00 92.06 253 ASN A C 1
ATOM 1895 O O . ASN A 1 253 ? -18.514 -2.906 7.635 1.00 92.06 253 ASN A O 1
ATOM 1899 N N . VAL A 1 254 ? -18.747 -1.367 9.260 1.00 90.94 254 VAL A N 1
ATOM 1900 C CA . VAL A 1 254 ? -18.200 -2.187 10.346 1.00 90.94 254 VAL A CA 1
ATOM 1901 C C . VAL A 1 254 ? -19.166 -2.198 11.517 1.00 90.94 254 VAL A C 1
ATOM 1903 O O . VAL A 1 254 ? -19.797 -1.190 11.833 1.00 90.94 254 VAL A O 1
ATOM 1906 N N . THR A 1 255 ? -19.289 -3.352 12.163 1.00 92.75 255 THR A N 1
ATOM 1907 C CA . THR A 1 255 ? -20.037 -3.525 13.414 1.00 92.75 255 THR A CA 1
ATOM 1908 C C . THR A 1 255 ? -19.203 -4.377 14.367 1.00 92.75 255 THR A C 1
ATOM 1910 O O . THR A 1 255 ? -18.585 -5.344 13.927 1.00 92.75 255 THR A O 1
ATOM 1913 N N . ILE A 1 256 ? -19.174 -4.046 15.658 1.00 91.94 256 ILE A N 1
ATOM 1914 C CA . ILE A 1 256 ? -18.606 -4.935 16.677 1.00 91.94 256 ILE A CA 1
ATOM 1915 C C . ILE A 1 256 ? -19.682 -5.939 17.055 1.00 91.94 256 ILE A C 1
ATOM 1917 O O . ILE A 1 256 ? -20.808 -5.563 17.388 1.00 91.94 256 ILE A O 1
ATOM 1921 N N . VAL A 1 257 ? -19.345 -7.218 16.989 1.00 95.19 257 VAL A N 1
ATOM 1922 C CA . VAL A 1 257 ? -20.282 -8.309 17.237 1.00 95.19 257 VAL A CA 1
ATOM 1923 C C . VAL A 1 257 ? -19.666 -9.329 18.184 1.00 95.19 257 VAL A C 1
ATOM 1925 O O . VAL A 1 257 ? -18.452 -9.506 18.211 1.00 95.19 257 VAL A O 1
ATOM 1928 N N . ARG A 1 258 ? -20.506 -10.020 18.950 1.00 96.00 258 ARG A N 1
ATOM 1929 C CA . ARG A 1 258 ? -20.138 -11.210 19.716 1.00 96.00 258 ARG A CA 1
ATOM 1930 C C . ARG A 1 258 ? -20.501 -12.453 18.913 1.00 96.00 258 ARG A C 1
ATOM 1932 O O . ARG A 1 258 ? -21.644 -12.568 18.469 1.00 96.00 258 ARG A O 1
ATOM 1939 N N . ALA A 1 259 ? -19.565 -13.381 18.759 1.00 97.00 259 ALA A N 1
ATOM 1940 C CA . ALA A 1 259 ? -19.781 -14.658 18.084 1.00 97.00 259 ALA A CA 1
ATOM 1941 C C . ALA A 1 259 ? -18.946 -15.763 18.744 1.00 97.00 259 ALA A C 1
ATOM 1943 O O . ALA A 1 259 ? -17.933 -15.487 19.377 1.00 97.00 259 ALA A O 1
ATOM 1944 N N . SER A 1 260 ? -19.365 -17.022 18.593 1.00 96.88 260 SER A N 1
ATOM 1945 C CA . SER A 1 260 ? -18.637 -18.164 19.179 1.00 96.88 260 SER A CA 1
ATOM 1946 C C . SER A 1 260 ? -17.298 -18.447 18.486 1.00 96.88 260 SER A C 1
ATOM 1948 O O . SER A 1 260 ? -16.394 -19.030 19.075 1.00 96.88 260 SER A O 1
ATOM 1950 N N . SER A 1 261 ? -17.189 -18.047 17.220 1.00 96.81 261 SER A N 1
ATOM 1951 C CA . SER A 1 261 ? -16.025 -18.227 16.358 1.00 96.81 261 SER A CA 1
ATOM 1952 C C . SER A 1 261 ? -16.081 -17.256 15.177 1.00 96.81 261 SER A C 1
ATOM 1954 O O . SER A 1 261 ? -17.155 -16.757 14.815 1.00 96.81 261 SER A O 1
ATOM 1956 N N . GLN A 1 262 ? -14.941 -17.056 14.513 1.00 95.31 262 GLN A N 1
ATOM 1957 C CA . GLN A 1 262 ? -14.862 -16.282 13.273 1.00 95.31 262 GLN A CA 1
ATOM 1958 C C . GLN A 1 262 ? -15.827 -16.817 12.201 1.00 95.31 262 GLN A C 1
ATOM 1960 O O . GLN A 1 262 ? -16.565 -16.041 11.599 1.00 95.31 262 GLN A O 1
ATOM 1965 N N . GLN A 1 263 ? -15.902 -18.140 12.028 1.00 96.44 263 GLN A N 1
ATOM 1966 C CA . GLN A 1 263 ? -16.771 -18.770 11.032 1.00 96.44 263 GLN A CA 1
ATOM 1967 C C . GLN A 1 263 ? -18.259 -18.495 11.300 1.00 96.44 263 GLN A C 1
ATOM 1969 O O . GLN A 1 263 ? -18.999 -18.171 10.375 1.00 96.44 263 GLN A O 1
ATOM 1974 N N . THR A 1 264 ? -18.702 -18.549 12.564 1.00 97.12 264 THR A N 1
ATOM 1975 C CA . THR A 1 264 ? -20.088 -18.179 12.920 1.00 97.12 264 THR A CA 1
ATOM 1976 C C . THR A 1 264 ? -20.377 -16.697 12.671 1.00 97.12 264 THR A C 1
ATOM 1978 O O . THR A 1 264 ? -21.443 -16.349 12.166 1.00 97.12 264 THR A O 1
ATOM 1981 N N . CYS A 1 265 ? -19.405 -15.815 12.923 1.00 96.50 265 CYS A N 1
ATOM 1982 C CA . CYS A 1 265 ? -19.530 -14.390 12.617 1.00 96.50 265 CYS A CA 1
ATOM 1983 C C . CYS A 1 265 ? -19.679 -14.127 11.105 1.00 96.50 265 CYS A C 1
ATOM 1985 O O . CYS A 1 265 ? -20.536 -13.337 10.686 1.00 96.50 265 CYS A O 1
ATOM 1987 N N . GLU A 1 266 ? -18.885 -14.817 10.281 1.00 95.19 266 GLU A N 1
ATOM 1988 C CA . GLU A 1 266 ? -18.937 -14.733 8.817 1.00 95.19 266 GLU A CA 1
ATOM 1989 C C . GLU A 1 266 ? -20.247 -15.304 8.258 1.00 95.19 266 GLU A C 1
ATOM 1991 O O . GLU A 1 266 ? -20.856 -14.691 7.379 1.00 95.19 266 GLU A O 1
ATOM 1996 N N . ALA A 1 267 ? -20.742 -16.404 8.838 1.00 96.50 267 ALA A N 1
ATOM 1997 C CA . ALA A 1 267 ? -22.039 -17.001 8.513 1.00 96.50 267 ALA A CA 1
ATOM 1998 C C . ALA A 1 267 ? -23.242 -16.117 8.898 1.00 96.50 267 ALA A C 1
ATOM 2000 O O . ALA A 1 267 ? -24.349 -16.323 8.405 1.00 96.50 267 ALA A O 1
ATOM 2001 N N . GLY A 1 268 ? -23.033 -15.105 9.745 1.00 96.38 268 GLY A N 1
ATOM 2002 C CA . GLY A 1 268 ? -24.081 -14.192 10.200 1.00 96.38 268 GLY A CA 1
ATOM 2003 C C . GLY A 1 268 ? -24.727 -14.569 11.535 1.00 96.38 268 GLY A C 1
ATOM 2004 O O . GLY A 1 268 ? -25.698 -13.933 11.939 1.00 96.38 268 GLY A O 1
ATOM 2005 N N . GLU A 1 269 ? -24.181 -15.556 12.240 1.00 97.31 269 GLU A N 1
ATOM 2006 C CA . GLU A 1 269 ? -24.625 -16.001 13.560 1.00 97.31 269 GLU A CA 1
ATOM 2007 C C . GLU A 1 269 ? -23.881 -15.224 14.656 1.00 97.31 269 GLU A C 1
ATOM 2009 O O . GLU A 1 269 ? -22.885 -15.679 15.223 1.00 97.31 269 GLU A O 1
ATOM 2014 N N . PHE A 1 270 ? -24.335 -14.001 14.932 1.00 97.19 270 PHE A N 1
ATOM 2015 C CA . PHE A 1 270 ? -23.694 -13.107 15.896 1.00 97.19 270 PHE A CA 1
ATOM 2016 C C . PHE A 1 270 ? -24.706 -12.240 16.657 1.00 97.19 270 PHE A C 1
ATOM 2018 O O . PHE A 1 270 ? -25.837 -12.039 16.220 1.00 97.19 270 PHE A O 1
ATOM 2025 N N . SER A 1 271 ? -24.275 -11.675 17.788 1.00 96.56 271 SER A N 1
ATOM 2026 C CA . SER A 1 271 ? -25.025 -10.669 18.550 1.00 96.56 271 SER A CA 1
ATOM 2027 C C . SER A 1 271 ? -24.332 -9.305 18.442 1.00 96.56 271 SER A C 1
ATOM 2029 O O . SER A 1 271 ? -23.161 -9.203 18.817 1.00 96.56 271 SER A O 1
ATOM 2031 N N . PRO A 1 272 ? -24.975 -8.253 17.901 1.00 95.00 272 PRO A N 1
ATOM 2032 C CA . PRO A 1 272 ? -24.335 -6.951 17.738 1.00 95.00 272 PRO A CA 1
ATOM 2033 C C . PRO A 1 272 ? -24.074 -6.288 19.098 1.00 95.00 272 PRO A C 1
ATOM 2035 O O . PRO A 1 272 ? -24.979 -6.149 19.917 1.00 95.00 272 PRO A O 1
ATOM 2038 N N . LEU A 1 273 ? -22.828 -5.863 19.322 1.00 92.25 273 LEU A N 1
ATOM 2039 C CA . LEU A 1 273 ? -22.396 -5.122 20.514 1.00 92.25 273 LEU A CA 1
ATOM 2040 C C . LEU A 1 273 ? -22.303 -3.612 20.265 1.00 92.25 273 LEU A C 1
ATOM 2042 O O . LEU A 1 273 ? -22.351 -2.833 21.214 1.00 92.25 273 LEU A O 1
ATOM 2046 N N . SER A 1 274 ? -22.174 -3.197 19.003 1.00 90.69 274 SER A N 1
ATOM 2047 C CA . SER A 1 274 ? -22.219 -1.796 18.582 1.00 90.69 274 SER A CA 1
ATOM 2048 C C . SER A 1 274 ? -23.297 -1.576 17.517 1.00 90.69 274 SER A C 1
ATOM 2050 O O . SER A 1 274 ? -23.671 -2.516 16.810 1.00 90.69 274 SER A O 1
ATOM 2052 N N . PRO A 1 275 ? -23.748 -0.328 17.307 1.00 91.00 275 PRO A N 1
ATOM 2053 C CA . PRO A 1 275 ? -24.408 0.057 16.066 1.00 91.00 275 PRO A CA 1
ATOM 2054 C C . PRO A 1 275 ? -23.480 -0.165 14.862 1.00 91.00 275 PRO A C 1
ATOM 2056 O O . PRO A 1 275 ? -22.251 -0.109 14.992 1.00 91.00 275 PRO A O 1
ATOM 2059 N N . THR A 1 276 ? -24.062 -0.384 13.684 1.00 91.31 276 THR A N 1
ATOM 2060 C CA . THR A 1 276 ? -23.316 -0.406 12.419 1.00 91.31 276 THR A CA 1
ATOM 2061 C C . THR A 1 276 ? -22.786 0.990 12.094 1.00 91.31 276 THR A C 1
ATOM 2063 O O . THR A 1 276 ? -23.481 1.986 12.307 1.00 91.31 276 THR A O 1
ATOM 2066 N N . SER A 1 277 ? -21.557 1.076 11.579 1.00 88.06 277 SER A N 1
ATOM 2067 C CA . SER A 1 277 ? -20.987 2.343 11.113 1.00 88.06 277 SER A CA 1
ATOM 2068 C C . SER A 1 277 ? -21.803 2.964 9.985 1.00 88.06 277 SER A C 1
ATOM 2070 O O . SER A 1 277 ? -22.589 2.301 9.303 1.00 88.06 277 SER A O 1
ATOM 2072 N N . GLN A 1 278 ? -21.521 4.236 9.707 1.00 88.44 278 GLN A N 1
ATOM 2073 C CA . GLN A 1 278 ? -21.894 4.814 8.421 1.00 88.44 278 GLN A CA 1
ATOM 2074 C C . GLN A 1 278 ? -21.306 3.970 7.278 1.00 88.44 278 GLN A C 1
ATOM 2076 O O . GLN A 1 278 ? -20.290 3.289 7.443 1.00 88.44 278 GLN A O 1
ATOM 2081 N N . THR A 1 279 ? -21.991 3.969 6.136 1.00 89.56 279 THR A N 1
ATOM 2082 C CA . THR A 1 279 ? -21.486 3.294 4.938 1.00 89.56 279 THR A CA 1
ATOM 2083 C C . THR A 1 279 ? -20.496 4.216 4.253 1.00 89.56 279 THR A C 1
ATOM 2085 O O . THR A 1 279 ? -20.842 5.345 3.910 1.00 89.56 279 THR A O 1
ATOM 2088 N N . PHE A 1 280 ? -19.280 3.730 4.049 1.00 84.88 280 PHE A N 1
ATOM 2089 C CA . PHE A 1 280 ? -18.220 4.468 3.380 1.00 84.88 280 PHE A CA 1
ATOM 2090 C C . PHE A 1 280 ? -18.051 3.951 1.962 1.00 84.88 280 PHE A C 1
ATOM 2092 O O . PHE A 1 280 ? -18.060 2.741 1.746 1.00 84.88 280 PHE A O 1
ATOM 2099 N N . THR A 1 281 ? -17.869 4.865 1.014 1.00 85.88 281 THR A N 1
ATOM 2100 C CA . THR A 1 281 ? -17.609 4.540 -0.389 1.00 85.88 281 THR A CA 1
ATOM 2101 C C . THR A 1 281 ? -16.150 4.833 -0.715 1.00 85.88 281 THR A C 1
ATOM 2103 O O . THR A 1 281 ? -15.644 5.900 -0.368 1.00 85.88 281 THR A O 1
ATOM 2106 N N . PHE A 1 282 ? -15.480 3.913 -1.402 1.00 80.94 282 PHE A N 1
ATOM 2107 C CA . PHE A 1 282 ? -14.184 4.166 -2.023 1.00 80.94 282 PHE A CA 1
ATOM 2108 C C . PHE A 1 282 ? -14.163 3.624 -3.450 1.00 80.94 282 PHE A C 1
ATOM 2110 O O . PHE A 1 282 ? -14.886 2.687 -3.786 1.00 80.94 282 PHE A O 1
ATOM 2117 N N . ILE A 1 283 ? -13.331 4.245 -4.281 1.00 81.19 283 ILE A N 1
ATOM 2118 C CA . ILE A 1 283 ? -13.102 3.851 -5.670 1.00 81.19 283 ILE A CA 1
ATOM 2119 C C . ILE A 1 283 ? -11.644 3.423 -5.774 1.00 81.19 283 ILE A C 1
ATOM 2121 O O . ILE A 1 283 ? -10.763 4.191 -5.376 1.00 81.19 283 ILE A O 1
ATOM 2125 N N . 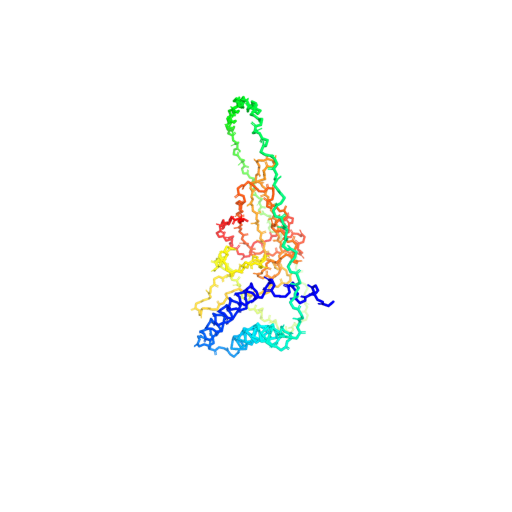LEU A 1 284 ? -11.394 2.213 -6.277 1.00 76.38 284 LEU A N 1
ATOM 2126 C CA . LEU A 1 284 ? -10.029 1.757 -6.550 1.00 76.38 284 LEU A CA 1
ATOM 2127 C C . LEU A 1 284 ? -9.524 2.358 -7.874 1.00 76.38 284 LEU A C 1
ATOM 2129 O O . LEU A 1 284 ? -10.239 2.253 -8.876 1.00 76.38 284 LEU A O 1
ATOM 2133 N N . PRO A 1 285 ? -8.321 2.966 -7.889 1.00 71.94 285 PRO A N 1
ATOM 2134 C CA . PRO A 1 285 ? -7.731 3.595 -9.072 1.00 71.94 285 PRO A CA 1
ATOM 2135 C C . PRO A 1 285 ? -7.272 2.563 -10.085 1.00 71.94 285 PRO A C 1
ATOM 2137 O O . PRO A 1 285 ? -6.581 1.610 -9.666 1.00 71.94 285 PRO A O 1
#

Radius of gyration: 33.86 Å; chains: 1; bounding box: 86×47×111 Å

Secondary structure (DSSP, 8-state):
-HHHHHHHHHHHHHHHHHHHHHHHHHHHHHHHHHHHHHH--SHHHHHHHHHHHHHHHHHHHHHHHHHHHHHHHHHHTGGGSPPP------------PPP--PPPPPPPPPPPPPPPPPPPPPPPPP-PPPPPPPPPP--PPP----PSP-PPPPP------PPP--SS-SSSS-TT---EE-PPPB-TTSSBSS-SB--TTEEEEEEEEEEETTTTEEEEEEEEESBSEE-GGGT--HHHHHTTEEEEEEEEEEEEEE-SSHHHHHHT--EESSPPPPPEEEE--

Sequence (285 aa):
MTAFLSALNAFAIWIYLGGVIAILFGIKMLFDARRAARTTLFTLEQEQASDRAFRAVVVMGLATVIIAAVAGINAFVGPNVPAQESDTLTPTAVPYTPPVILPTPTQLPTLTPLPPTAVPTQKPTGTVQPTPAAPVTGAPQPTAPAAPPTAIPSPTSVLIYLAPALNVPPNGDSIGSNKVRFSWGVDQFGNLAVPALLPPDQFYRLVISFTDKNKNALARIVLCTHENSVDQRTGINVDDYRTQAVDSEFKWNVTIVRASSQQTCEAGEFSPLSPTSQTFTFILP